Protein AF-A0A378VXK3-F1 (afdb_monomer_lite)

Organism: Neisseria gonorrhoeae (NCBI:txid485)

Foldseek 3Di:
DWLDFPPDIDDAPDFDADVRFRQEGEHEAAPPDVQAQVVVLVVVQVLLPDPSCVVVLVSHQKYKYANQDPFDPPDPDTRHFIWMFGSFSGRTDTDHDDDPDDDPCVQQDDDDDPVNVCVVCVVVVHNVCCPPPRNVSVPDCPTRVNVCCSPCVRPVQVVCQVVPQKDWDWDDDDPDTGIGIGGDPDTDDDDPPDDDPPDPPDD

pLDDT: mean 83.15, std 15.65, range [25.8, 96.5]

Secondary structure (DSSP, 8-state):
--EEETTEEE--SEEEEETTEEEEEEEE--TT-TTTTHHHHHHHHHHHH-GGGHHHHHH--EEEEE-S----TT-SS--SSEEEEE--SSS--PEEP---S---HHHHSPPPPHHHHHHHHHHTT-GGGTT-HHHHHHH-TTSHHHHHHHHHHSHHHHHHIIIIIEEEEEEEETTEEEEEEEE-S--PPPPPS---SSSSS--

Sequence (203 aa):
MPCINGDEAFRPDIALLVNGMPLVFIEVKKPNNKGGIGEERERMGKRAKNPKFRRFINITQFMIFSNNMEYDDGATEPAQGAFYASSACGKPVFNYFREEHKLNLTELLDTLSDDLENNVLQDNNLPVIKHSPEFISNKSPDTPTNRILTSLLCRERLSFLLQHGLTYVKASQGLVQNTSCGIRSYLPPLPLKNIWQTAAKKA

Radius of gyration: 18.7 Å; chains: 1; bounding box: 48×47×52 Å

Structure (mmCIF, N/CA/C/O backbone):
data_AF-A0A378VXK3-F1
#
_entry.id   AF-A0A378VXK3-F1
#
loop_
_atom_site.group_PDB
_atom_site.id
_atom_site.type_symbol
_atom_site.label_atom_id
_atom_site.label_alt_id
_atom_site.label_comp_id
_atom_site.label_asym_id
_atom_site.label_entity_id
_atom_site.label_seq_id
_atom_site.pdbx_PDB_ins_code
_atom_site.Cartn_x
_atom_site.Cartn_y
_atom_site.Cartn_z
_atom_site.occupancy
_atom_site.B_iso_or_equiv
_atom_site.auth_seq_id
_atom_site.auth_comp_id
_atom_site.auth_asym_id
_atom_site.auth_atom_id
_atom_site.pdbx_PDB_model_num
ATOM 1 N N . MET A 1 1 ? -5.738 -10.975 -2.035 1.00 77.75 1 MET A N 1
ATOM 2 C CA . MET A 1 1 ? -6.672 -11.734 -1.170 1.00 77.75 1 MET A CA 1
ATOM 3 C C . MET A 1 1 ? -7.872 -10.855 -0.824 1.00 77.75 1 MET A C 1
ATOM 5 O O . MET A 1 1 ? -7.639 -9.760 -0.327 1.00 77.75 1 MET A O 1
ATOM 9 N N . PRO A 1 2 ? -9.121 -11.264 -1.106 1.00 86.19 2 PRO A N 1
ATOM 10 C CA . PRO A 1 2 ? -10.308 -10.490 -0.743 1.00 86.19 2 PRO A CA 1
ATOM 11 C C . PRO A 1 2 ? -10.762 -10.765 0.705 1.00 86.19 2 PRO A C 1
ATOM 13 O O . PRO A 1 2 ? -10.755 -11.899 1.175 1.00 86.19 2 PRO A O 1
ATOM 16 N N . CYS A 1 3 ? -11.198 -9.720 1.401 1.00 87.44 3 CYS A N 1
ATOM 17 C CA . CYS A 1 3 ? -11.888 -9.761 2.686 1.00 87.44 3 CYS A CA 1
ATOM 18 C C . CYS A 1 3 ? -13.392 -9.923 2.435 1.00 87.44 3 CYS A C 1
ATOM 20 O O . CYS A 1 3 ? -14.077 -8.941 2.152 1.00 87.44 3 CYS A O 1
ATOM 22 N N . ILE A 1 4 ? -13.898 -11.156 2.509 1.00 91.56 4 ILE A N 1
ATOM 23 C CA . ILE A 1 4 ? -15.303 -11.487 2.220 1.00 91.56 4 ILE A CA 1
ATOM 24 C C . ILE A 1 4 ? -16.021 -11.878 3.514 1.00 91.56 4 ILE A C 1
ATOM 26 O O . ILE A 1 4 ? -15.483 -12.627 4.341 1.00 91.56 4 ILE A O 1
ATOM 30 N N . ASN A 1 5 ? -17.236 -11.365 3.702 1.00 90.62 5 ASN A N 1
ATOM 31 C CA . ASN A 1 5 ? -18.139 -11.789 4.764 1.00 90.62 5 ASN A CA 1
ATOM 32 C C . ASN A 1 5 ? -19.604 -11.587 4.336 1.00 90.62 5 ASN A C 1
ATOM 34 O O . ASN A 1 5 ? -20.133 -10.477 4.405 1.00 90.62 5 ASN A O 1
ATOM 38 N N . GLY A 1 6 ? -20.246 -12.673 3.896 1.00 90.69 6 GLY A N 1
ATOM 39 C CA . GLY A 1 6 ? -21.587 -12.640 3.314 1.00 90.69 6 GLY A CA 1
ATOM 40 C C . GLY A 1 6 ? -21.605 -11.906 1.971 1.00 90.69 6 GLY A C 1
ATOM 41 O O . GLY A 1 6 ? -20.785 -12.162 1.098 1.00 90.69 6 GLY A O 1
ATOM 42 N N . ASP A 1 7 ? -22.541 -10.979 1.852 1.00 91.25 7 ASP A N 1
ATOM 43 C CA . ASP A 1 7 ? -22.784 -10.031 0.759 1.00 91.25 7 ASP A CA 1
ATOM 44 C C . ASP A 1 7 ? -21.785 -8.859 0.706 1.00 91.25 7 ASP A C 1
ATOM 46 O O . ASP A 1 7 ? -21.792 -8.078 -0.241 1.00 91.25 7 ASP A O 1
ATOM 50 N N . GLU A 1 8 ? -20.903 -8.737 1.700 1.00 90.88 8 GLU A N 1
ATOM 51 C CA . GLU A 1 8 ? -19.905 -7.672 1.775 1.00 90.88 8 GLU A CA 1
ATOM 52 C C . GLU A 1 8 ? -18.512 -8.183 1.400 1.00 90.88 8 GLU A C 1
ATOM 54 O O . GLU A 1 8 ? -18.032 -9.201 1.915 1.00 90.88 8 GLU A O 1
ATOM 59 N N . ALA A 1 9 ? -17.829 -7.436 0.531 1.00 90.19 9 ALA A N 1
ATOM 60 C CA . ALA A 1 9 ? -16.480 -7.753 0.085 1.00 90.19 9 ALA A CA 1
ATOM 61 C C . ALA A 1 9 ? -15.609 -6.498 -0.042 1.00 90.19 9 ALA A C 1
ATOM 63 O O . ALA A 1 9 ? -16.020 -5.460 -0.560 1.00 90.19 9 ALA A O 1
ATOM 64 N N . PHE A 1 10 ? -14.359 -6.616 0.394 1.00 87.81 10 PHE A N 1
ATOM 65 C CA . PHE A 1 10 ? -13.322 -5.612 0.194 1.00 87.81 10 PHE A CA 1
ATOM 66 C C . PHE A 1 10 ? -12.024 -6.297 -0.225 1.00 87.81 10 PHE A C 1
ATOM 68 O O . PHE A 1 10 ? -11.574 -7.223 0.436 1.00 87.81 10 PHE A O 1
ATOM 75 N N . ARG A 1 11 ? -11.391 -5.840 -1.304 1.00 89.19 11 ARG A N 1
ATOM 76 C CA . ARG A 1 11 ? -10.072 -6.312 -1.720 1.00 89.19 11 ARG A CA 1
ATOM 77 C C . ARG A 1 11 ? -9.076 -5.154 -1.633 1.00 89.19 11 ARG A C 1
ATOM 79 O O . ARG A 1 11 ? -9.306 -4.176 -2.340 1.00 89.19 11 ARG A O 1
ATOM 86 N N . PRO A 1 12 ? -8.009 -5.272 -0.826 1.00 91.06 12 PRO A N 1
ATOM 87 C CA . PRO A 1 12 ? -6.883 -4.362 -0.932 1.00 91.06 12 PRO A CA 1
ATOM 88 C C . PRO A 1 12 ? -6.113 -4.609 -2.227 1.00 91.06 12 PRO A C 1
ATOM 90 O O . PRO A 1 12 ? -6.051 -5.755 -2.696 1.00 91.06 12 PRO A O 1
ATOM 93 N N . ASP A 1 13 ? -5.519 -3.553 -2.781 1.00 92.00 13 ASP A N 1
ATOM 94 C CA . ASP A 1 13 ? -4.718 -3.655 -4.004 1.00 92.00 13 ASP A CA 1
ATOM 95 C C . ASP A 1 13 ? -3.516 -4.582 -3.769 1.00 92.00 13 ASP A C 1
ATOM 97 O O . ASP A 1 13 ? -3.301 -5.529 -4.529 1.00 92.00 13 ASP A O 1
ATOM 101 N N . ILE A 1 14 ? -2.809 -4.390 -2.648 1.00 93.94 14 ILE A N 1
ATOM 102 C CA . ILE A 1 14 ? -1.740 -5.281 -2.182 1.00 93.94 14 ILE A CA 1
ATOM 103 C C . ILE A 1 14 ? -1.945 -5.586 -0.692 1.00 93.94 14 ILE A C 1
ATOM 105 O O . ILE A 1 14 ? -2.289 -4.715 0.108 1.00 93.94 14 ILE A O 1
ATOM 109 N N . ALA A 1 15 ? -1.725 -6.842 -0.303 1.00 93.75 15 ALA A N 1
ATOM 110 C CA . ALA A 1 15 ? -1.727 -7.271 1.092 1.00 93.75 15 ALA A CA 1
ATOM 111 C C . ALA A 1 15 ? -0.394 -7.943 1.421 1.00 93.75 15 ALA A C 1
ATOM 113 O O . ALA A 1 15 ? -0.039 -8.941 0.793 1.00 93.75 15 ALA A O 1
ATOM 114 N N . LEU A 1 16 ? 0.317 -7.419 2.419 1.00 94.94 16 LEU A N 1
ATOM 115 C CA . LEU A 1 16 ? 1.543 -8.027 2.918 1.00 94.94 16 LEU A CA 1
ATOM 116 C C . LEU A 1 16 ? 1.201 -9.074 3.977 1.00 94.94 16 LEU A C 1
ATOM 118 O O . LEU A 1 16 ? 0.579 -8.763 5.000 1.00 94.94 16 LEU A O 1
ATOM 122 N N . LEU A 1 17 ? 1.625 -10.311 3.722 1.00 94.56 17 LEU A N 1
ATOM 123 C CA . LEU A 1 17 ? 1.436 -11.428 4.636 1.00 94.56 17 LEU A CA 1
ATOM 124 C C . LEU A 1 17 ? 2.709 -11.674 5.448 1.00 94.56 17 LEU A C 1
ATOM 126 O O . LEU A 1 17 ? 3.774 -11.895 4.880 1.00 94.56 17 LEU A O 1
ATOM 130 N N . VAL A 1 18 ? 2.585 -11.709 6.774 1.00 93.31 18 VAL A N 1
ATOM 131 C CA . VAL A 1 18 ? 3.657 -12.140 7.683 1.00 93.31 18 VAL A CA 1
ATOM 132 C C . VAL A 1 18 ? 3.199 -13.426 8.352 1.00 93.31 18 VAL A C 1
ATOM 134 O O . VAL A 1 18 ? 2.189 -13.430 9.053 1.00 93.31 18 VAL A O 1
ATOM 137 N N . ASN A 1 19 ? 3.902 -14.533 8.096 1.00 92.38 19 ASN A N 1
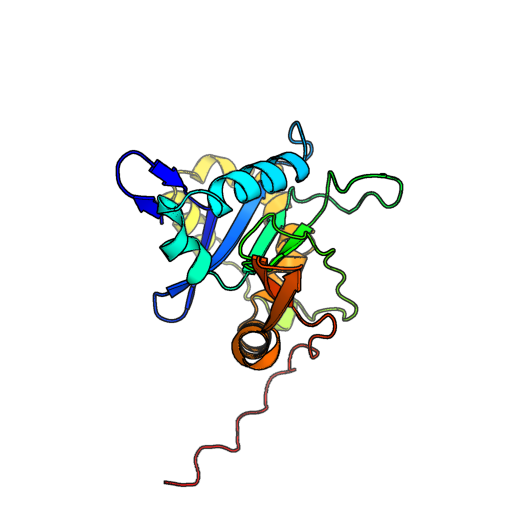ATOM 138 C CA . ASN A 1 19 ? 3.510 -15.876 8.551 1.00 92.38 19 ASN A CA 1
ATOM 139 C C . ASN A 1 19 ? 2.045 -16.220 8.205 1.00 92.38 19 ASN A C 1
ATOM 141 O O . ASN A 1 19 ? 1.310 -16.772 9.019 1.00 92.38 19 ASN A O 1
ATOM 145 N N . GLY A 1 20 ? 1.598 -15.829 7.006 1.00 92.06 20 GLY A N 1
ATOM 146 C CA . GLY A 1 20 ? 0.226 -16.042 6.529 1.00 92.06 20 GLY A CA 1
ATOM 147 C C . GLY A 1 20 ? -0.815 -15.033 7.034 1.00 92.06 20 GLY A C 1
ATOM 148 O O . GLY A 1 20 ? -1.961 -15.086 6.592 1.00 92.06 20 GLY A O 1
ATOM 149 N N . MET A 1 21 ? -0.449 -14.087 7.906 1.00 92.69 21 MET A N 1
ATOM 150 C CA . MET A 1 21 ? -1.372 -13.075 8.436 1.00 92.69 21 MET A CA 1
ATOM 151 C C . MET A 1 21 ? -1.311 -11.761 7.639 1.00 92.69 21 MET A C 1
ATOM 153 O O . MET A 1 21 ? -0.213 -11.239 7.443 1.00 92.69 21 MET A O 1
ATOM 157 N N . PRO A 1 22 ? -2.452 -11.174 7.227 1.00 93.12 22 PRO A N 1
ATOM 158 C CA . PRO A 1 22 ? -2.500 -9.903 6.499 1.00 93.12 22 PRO A CA 1
ATOM 159 C C . PRO A 1 22 ? -2.304 -8.694 7.421 1.00 93.12 22 PRO A C 1
ATOM 161 O O . PRO A 1 22 ? -3.262 -8.030 7.824 1.00 93.12 22 PRO A O 1
ATOM 164 N N . LEU A 1 23 ? -1.048 -8.412 7.764 1.00 93.44 23 LEU A N 1
ATOM 165 C CA . LEU A 1 23 ? -0.714 -7.355 8.719 1.00 93.44 23 LEU A CA 1
ATOM 166 C C . LEU A 1 23 ? -0.660 -5.962 8.087 1.00 93.44 23 LEU A C 1
ATOM 168 O O . LEU A 1 23 ? -0.839 -4.984 8.808 1.00 93.44 23 LEU A O 1
ATOM 172 N N . VAL A 1 24 ? -0.447 -5.845 6.772 1.00 94.62 24 VAL A N 1
ATOM 173 C CA . VAL A 1 24 ? -0.410 -4.540 6.091 1.00 94.62 24 VAL A CA 1
ATOM 174 C C . VAL A 1 24 ? -1.249 -4.571 4.825 1.00 94.62 24 VAL A C 1
ATOM 176 O O . VAL A 1 24 ? -1.087 -5.463 3.990 1.00 94.62 24 VAL A O 1
ATOM 179 N N . PHE A 1 25 ? -2.127 -3.583 4.668 1.00 94.38 25 PHE A N 1
ATOM 180 C CA . PHE A 1 25 ? -2.827 -3.329 3.408 1.00 94.38 25 PHE A CA 1
ATOM 181 C C . PHE A 1 25 ? -2.250 -2.106 2.716 1.00 94.38 25 PHE A C 1
ATOM 183 O O . PHE A 1 25 ? -1.927 -1.116 3.364 1.00 94.38 25 PHE A O 1
ATOM 190 N N . ILE A 1 26 ? -2.127 -2.175 1.399 1.00 95.25 26 ILE A N 1
ATOM 191 C CA . ILE A 1 26 ? -1.636 -1.081 0.574 1.00 95.25 26 ILE A CA 1
ATOM 192 C C . ILE A 1 26 ? -2.697 -0.824 -0.492 1.00 95.25 26 ILE A C 1
ATOM 194 O O . ILE A 1 26 ? -3.090 -1.733 -1.226 1.00 95.25 26 ILE A O 1
ATOM 198 N N . GLU A 1 27 ? -3.157 0.416 -0.550 1.00 93.75 27 GLU A N 1
ATOM 199 C CA . GLU A 1 27 ? -4.091 0.926 -1.545 1.00 93.75 27 GLU A CA 1
ATOM 200 C C . GLU A 1 27 ? -3.340 1.896 -2.452 1.00 93.75 27 GLU A C 1
ATOM 202 O O . GLU A 1 27 ? -2.826 2.924 -1.998 1.00 93.75 27 GLU A O 1
ATOM 207 N N . VAL A 1 28 ? -3.291 1.576 -3.740 1.00 93.31 28 VAL A N 1
ATOM 208 C CA . VAL A 1 28 ? -2.617 2.386 -4.752 1.00 93.31 28 VAL A CA 1
ATOM 209 C C . VAL A 1 28 ? -3.640 2.959 -5.720 1.00 93.31 28 VAL A C 1
ATOM 211 O O . VAL A 1 28 ? -4.549 2.280 -6.196 1.00 93.31 28 VAL A O 1
ATOM 214 N N . LYS A 1 29 ? -3.513 4.247 -6.019 1.00 92.31 29 LYS A N 1
ATOM 215 C CA . LYS A 1 29 ? -4.327 4.949 -7.012 1.00 92.31 29 LYS A CA 1
ATOM 216 C C . LYS A 1 29 ? -3.449 5.442 -8.144 1.00 92.31 29 LYS A C 1
ATOM 218 O O . LYS A 1 29 ? -2.250 5.651 -7.985 1.00 92.31 29 LYS A O 1
ATOM 223 N N . LYS A 1 30 ? -4.078 5.650 -9.296 1.00 89.81 30 LYS A N 1
ATOM 224 C CA . LYS A 1 30 ? -3.425 6.330 -10.411 1.00 89.81 30 LYS A CA 1
ATOM 225 C C . LYS A 1 30 ? -3.139 7.789 -10.033 1.00 89.81 30 LYS A C 1
ATOM 227 O O . LYS A 1 30 ? -3.970 8.391 -9.345 1.00 89.81 30 LYS A O 1
ATOM 232 N N . PRO A 1 31 ? -2.033 8.377 -10.512 1.00 88.75 31 PRO A N 1
ATOM 233 C CA . PRO A 1 31 ? -1.810 9.813 -10.401 1.00 88.75 31 PRO A CA 1
ATOM 234 C C . PRO A 1 31 ? -3.001 10.612 -10.943 1.00 88.75 31 PRO A C 1
ATOM 236 O O . PRO A 1 31 ? -3.645 10.199 -11.910 1.00 88.75 31 PRO A O 1
ATOM 239 N N . ASN A 1 32 ? -3.294 11.758 -10.325 1.00 87.50 32 ASN A N 1
ATOM 240 C CA . ASN A 1 32 ? -4.418 12.637 -10.674 1.00 87.50 32 ASN A CA 1
ATOM 241 C C . ASN A 1 32 ? -5.799 11.953 -10.637 1.00 87.50 32 ASN A C 1
ATOM 243 O O . ASN A 1 32 ? -6.716 12.348 -11.362 1.00 87.50 32 ASN A O 1
ATOM 247 N N . ASN A 1 33 ? -5.980 10.919 -9.806 1.00 85.38 33 ASN A N 1
ATOM 248 C CA . ASN A 1 33 ? -7.288 10.296 -9.644 1.00 85.38 33 ASN A CA 1
ATOM 249 C C . ASN A 1 33 ? -8.320 11.296 -9.101 1.00 85.38 33 ASN A C 1
ATOM 251 O O . ASN A 1 33 ? -8.039 12.098 -8.206 1.00 85.38 33 ASN A O 1
ATOM 255 N N . LYS A 1 34 ? -9.553 11.205 -9.606 1.00 81.31 34 LYS A N 1
ATOM 256 C CA . LYS A 1 34 ? -10.679 11.996 -9.101 1.00 81.31 34 LYS A CA 1
ATOM 257 C C . LYS A 1 34 ? -10.848 11.745 -7.595 1.00 81.31 34 LYS A C 1
ATOM 259 O O . LYS A 1 34 ? -10.796 10.597 -7.165 1.00 81.31 34 LYS A O 1
ATOM 264 N N . GLY A 1 35 ? -10.962 12.826 -6.819 1.00 78.88 35 GLY A N 1
ATOM 265 C CA . GLY A 1 35 ? -11.110 12.787 -5.359 1.00 78.88 35 GLY A CA 1
ATOM 266 C C . GLY A 1 35 ? -9.847 12.442 -4.558 1.00 78.88 35 GLY A C 1
ATOM 267 O O . GLY A 1 35 ? -9.881 12.471 -3.324 1.00 78.88 35 GLY A O 1
ATOM 268 N N . GLY A 1 36 ? -8.728 12.167 -5.237 1.00 85.25 36 GLY A N 1
ATOM 269 C CA . GLY A 1 36 ? -7.426 11.947 -4.616 1.00 85.25 36 GLY A CA 1
ATOM 270 C C . GLY A 1 36 ? -7.420 10.818 -3.584 1.00 85.25 36 GLY A C 1
ATOM 271 O O . GLY A 1 36 ? -8.207 9.871 -3.643 1.00 85.25 36 GLY A O 1
ATOM 272 N N . ILE A 1 37 ? -6.522 10.928 -2.612 1.00 86.88 37 ILE A N 1
ATOM 273 C CA . ILE A 1 37 ? -6.404 9.988 -1.491 1.00 86.88 37 ILE A CA 1
ATOM 274 C C . ILE A 1 37 ? -7.509 10.200 -0.432 1.00 86.88 37 ILE A C 1
ATOM 276 O O . ILE A 1 37 ? -7.810 9.302 0.360 1.00 86.88 37 ILE A O 1
ATOM 280 N N . GLY A 1 38 ? -8.198 11.345 -0.460 1.00 85.44 38 GLY A N 1
ATOM 281 C CA . GLY A 1 38 ? -9.305 11.658 0.447 1.00 85.44 38 GLY A CA 1
ATOM 282 C C . GLY A 1 38 ? -10.509 10.721 0.303 1.00 85.44 38 GLY A C 1
ATOM 283 O O . GLY A 1 38 ? -11.082 10.302 1.311 1.00 85.44 38 GLY A O 1
ATOM 284 N N . GLU A 1 39 ? -10.867 10.324 -0.922 1.00 88.00 39 GLU A N 1
ATOM 285 C CA . GLU A 1 39 ? -11.943 9.344 -1.143 1.00 88.00 39 GLU A CA 1
ATOM 286 C C . GLU A 1 39 ? -11.621 7.981 -0.516 1.00 88.00 39 GLU A C 1
ATOM 288 O O . GLU A 1 39 ? -12.506 7.317 0.032 1.00 88.00 39 GLU A O 1
ATOM 293 N N . GLU A 1 40 ? -10.349 7.581 -0.528 1.00 87.81 40 GLU A N 1
ATOM 294 C CA . GLU A 1 40 ? -9.902 6.324 0.070 1.00 87.81 40 GLU A CA 1
ATOM 295 C C . GLU A 1 40 ? -10.020 6.348 1.598 1.00 87.81 40 GLU A C 1
ATOM 297 O O . GLU A 1 40 ? -10.493 5.386 2.211 1.00 87.81 40 GLU A O 1
ATOM 302 N N . ARG A 1 41 ? -9.696 7.495 2.210 1.00 85.75 41 ARG A N 1
ATOM 303 C CA . ARG A 1 41 ? -9.909 7.752 3.641 1.00 85.75 41 ARG A CA 1
ATOM 304 C C . ARG A 1 41 ? -11.375 7.564 4.029 1.00 85.75 41 ARG A C 1
ATOM 306 O O . ARG A 1 41 ? -11.674 6.883 5.012 1.00 85.75 41 ARG A O 1
ATOM 313 N N . GLU A 1 42 ? -12.297 8.144 3.259 1.00 88.75 42 GLU A N 1
ATOM 314 C CA . GLU A 1 42 ? -13.739 8.018 3.511 1.00 88.75 42 GLU A CA 1
ATOM 315 C C . GLU A 1 42 ? -14.236 6.587 3.301 1.00 88.75 42 GLU A C 1
ATOM 317 O O . GLU A 1 42 ? -15.014 6.059 4.103 1.00 88.75 42 GLU A O 1
ATOM 322 N N . ARG A 1 43 ? -13.752 5.920 2.250 1.00 88.88 43 ARG A N 1
ATOM 323 C CA . ARG A 1 43 ? -14.083 4.526 1.955 1.00 88.88 43 ARG A CA 1
ATOM 324 C C . ARG A 1 43 ? -13.642 3.597 3.083 1.00 88.88 43 ARG A C 1
ATOM 326 O O . ARG A 1 43 ? -14.439 2.765 3.521 1.00 88.88 43 ARG A O 1
ATOM 333 N N . MET A 1 44 ? -12.428 3.772 3.611 1.00 87.50 44 MET A N 1
ATOM 334 C CA . MET A 1 44 ? -11.958 2.999 4.765 1.00 87.50 44 MET A CA 1
ATOM 335 C C . MET A 1 44 ? -12.729 3.340 6.030 1.00 87.50 44 MET A C 1
ATOM 337 O O . MET A 1 44 ? -13.092 2.431 6.771 1.00 87.50 44 MET A O 1
ATOM 341 N N . GLY A 1 45 ? -13.067 4.611 6.253 1.00 87.25 45 GLY A N 1
ATOM 342 C CA . GLY A 1 45 ? -13.899 5.014 7.386 1.00 87.25 45 GLY A CA 1
ATOM 343 C C . GLY A 1 45 ? -15.273 4.332 7.392 1.00 87.25 45 GLY A C 1
ATOM 344 O O . GLY A 1 45 ? -15.753 3.922 8.449 1.00 87.25 45 GLY A O 1
ATOM 345 N N . LYS A 1 46 ? -15.897 4.151 6.219 1.00 89.00 46 LYS A N 1
ATOM 346 C CA . LYS A 1 46 ? -17.147 3.381 6.084 1.00 89.00 46 LYS A CA 1
ATOM 347 C C . LYS A 1 46 ? -16.930 1.893 6.378 1.00 89.00 46 LYS A C 1
ATO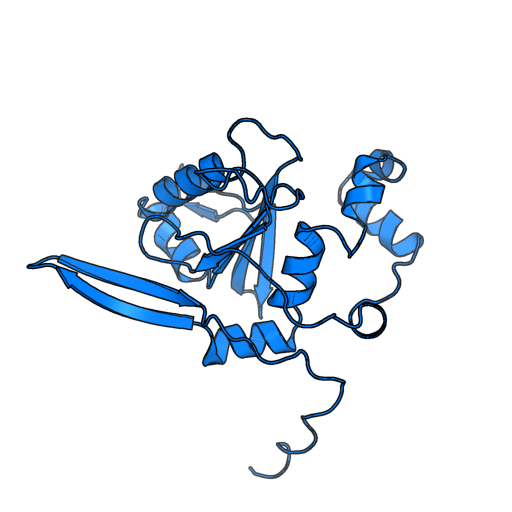M 349 O O . LYS A 1 46 ? -17.707 1.307 7.130 1.00 89.00 46 LYS A O 1
ATOM 354 N N . ARG A 1 47 ? -15.859 1.292 5.844 1.00 88.12 47 ARG A N 1
ATOM 355 C CA . ARG A 1 47 ? -15.531 -0.131 6.064 1.00 88.12 47 ARG A CA 1
ATOM 356 C C . ARG A 1 47 ? -15.203 -0.438 7.526 1.00 88.12 47 ARG A C 1
ATOM 358 O O . ARG A 1 47 ? -15.692 -1.434 8.047 1.00 88.12 47 ARG A O 1
ATOM 365 N N . ALA A 1 48 ? -14.468 0.440 8.205 1.00 85.25 48 ALA A N 1
ATOM 366 C CA . ALA A 1 48 ? -14.118 0.315 9.622 1.00 85.25 48 ALA A CA 1
ATOM 367 C C . ALA A 1 48 ? -15.332 0.302 10.554 1.00 85.25 48 ALA A C 1
ATOM 369 O O . ALA A 1 48 ? -15.314 -0.360 11.589 1.00 85.25 48 ALA A O 1
ATOM 370 N N . LYS A 1 49 ? -16.413 0.985 10.167 1.00 86.38 49 LYS A N 1
ATOM 371 C CA . LYS A 1 49 ? -17.675 0.974 10.912 1.00 86.38 49 LYS A CA 1
ATOM 372 C C . LYS A 1 49 ? -18.512 -0.279 10.655 1.00 86.38 49 LYS A C 1
ATOM 374 O O . LYS A 1 49 ? -19.389 -0.570 11.462 1.00 86.38 49 LYS A O 1
ATOM 379 N N . ASN A 1 50 ? -18.266 -1.021 9.571 1.00 88.75 50 ASN A N 1
ATOM 380 C CA . ASN A 1 50 ? -19.040 -2.213 9.236 1.00 88.75 50 ASN A CA 1
ATOM 381 C C . ASN A 1 50 ? -18.582 -3.419 10.088 1.00 88.75 50 ASN A C 1
ATOM 383 O O . ASN A 1 50 ? -17.455 -3.902 9.924 1.00 88.75 50 ASN A O 1
ATOM 387 N N . PRO A 1 51 ? -19.455 -3.980 10.951 1.00 88.69 51 PRO A N 1
ATOM 388 C CA . PRO A 1 51 ? -19.163 -5.171 11.748 1.00 88.69 51 PRO A CA 1
ATOM 389 C C . PRO A 1 51 ? -18.604 -6.354 10.956 1.00 88.69 51 PRO A C 1
ATOM 391 O O . PRO A 1 51 ? -17.772 -7.092 11.483 1.00 88.69 51 PRO A O 1
ATOM 394 N N . LYS A 1 52 ? -19.029 -6.524 9.699 1.00 90.44 52 LYS A N 1
ATOM 395 C CA . LYS A 1 52 ? -18.627 -7.645 8.842 1.00 90.44 52 LYS A CA 1
ATOM 396 C C . LYS A 1 52 ? -17.133 -7.622 8.502 1.00 90.44 52 LYS A C 1
ATOM 398 O O . LYS A 1 52 ? -16.540 -8.689 8.334 1.00 90.44 52 LYS A O 1
ATOM 403 N N . PHE A 1 53 ? -16.505 -6.443 8.478 1.00 89.31 53 PHE A N 1
ATOM 404 C CA . PHE A 1 53 ? -15.074 -6.294 8.188 1.00 89.31 53 PHE A CA 1
ATOM 405 C C . PHE A 1 53 ? -14.179 -6.250 9.426 1.00 89.31 53 PHE A C 1
ATOM 407 O O . PHE A 1 53 ? -12.957 -6.308 9.300 1.00 89.31 53 PHE A O 1
ATOM 414 N N . ARG A 1 54 ? -14.761 -6.221 10.628 1.00 87.12 54 ARG A N 1
ATOM 415 C CA . ARG A 1 54 ? -14.025 -6.038 11.885 1.00 87.12 54 ARG A CA 1
ATOM 416 C C . ARG A 1 54 ? -12.904 -7.051 12.093 1.00 87.12 54 ARG A C 1
ATOM 418 O O . ARG A 1 54 ? -11.814 -6.659 12.479 1.00 87.12 54 ARG A O 1
ATOM 425 N N . ARG A 1 55 ? -13.115 -8.331 11.765 1.00 87.38 55 ARG A N 1
ATOM 426 C CA . ARG A 1 55 ? -12.052 -9.351 11.874 1.00 87.38 55 ARG A CA 1
ATOM 427 C C . ARG A 1 55 ? -10.831 -9.041 11.000 1.00 87.38 55 ARG A C 1
ATOM 429 O O . ARG A 1 55 ? -9.712 -9.285 11.424 1.00 87.38 55 ARG A O 1
ATOM 436 N N . PHE A 1 56 ? -11.056 -8.503 9.802 1.00 88.44 56 PHE A N 1
ATOM 437 C CA . PHE A 1 56 ? -9.998 -8.202 8.840 1.00 88.44 56 PHE A CA 1
ATOM 438 C C . PHE A 1 56 ? -9.256 -6.926 9.228 1.00 88.44 56 PHE A C 1
ATOM 440 O O . PHE A 1 56 ? -8.036 -6.885 9.195 1.00 88.44 56 PHE A O 1
ATOM 447 N N . ILE A 1 57 ? -9.992 -5.910 9.670 1.00 86.88 57 ILE A N 1
ATOM 448 C CA . ILE A 1 57 ? -9.404 -4.640 10.103 1.00 86.88 57 ILE A CA 1
ATOM 449 C C . ILE A 1 57 ? -8.618 -4.818 11.406 1.00 86.88 57 ILE A C 1
ATOM 451 O O . ILE A 1 57 ? -7.554 -4.231 11.544 1.00 86.88 57 ILE A O 1
ATOM 455 N N . ASN A 1 58 ? -9.096 -5.668 12.321 1.00 86.50 58 ASN A N 1
ATOM 456 C CA . ASN A 1 58 ? -8.419 -5.930 13.591 1.00 86.50 58 ASN A CA 1
ATOM 457 C C . ASN A 1 58 ? -7.094 -6.692 13.435 1.00 86.50 58 ASN A C 1
ATOM 459 O O . ASN A 1 58 ? -6.221 -6.539 14.284 1.00 86.50 58 ASN A O 1
ATOM 463 N N . ILE A 1 59 ? -6.948 -7.549 12.414 1.00 89.19 59 ILE A N 1
ATOM 464 C CA . ILE A 1 59 ? -5.681 -8.265 12.181 1.00 89.19 59 ILE A CA 1
ATOM 465 C C . ILE A 1 59 ? -4.656 -7.384 11.459 1.00 89.19 59 ILE A C 1
ATOM 467 O O . ILE A 1 59 ? -3.458 -7.484 11.733 1.00 89.19 59 ILE A O 1
ATOM 471 N N . THR A 1 60 ? -5.112 -6.487 10.583 1.00 90.25 60 THR A N 1
ATOM 472 C CA . THR A 1 60 ? -4.255 -5.475 9.966 1.00 90.25 60 THR A CA 1
ATOM 473 C C . THR A 1 60 ? -3.683 -4.567 11.047 1.00 90.25 60 THR A C 1
ATOM 475 O O . THR A 1 60 ? -4.393 -4.134 11.944 1.00 90.25 60 THR A O 1
ATOM 478 N N . GLN A 1 61 ? -2.389 -4.286 10.978 1.00 90.69 61 GLN A N 1
ATOM 479 C CA . GLN A 1 61 ? -1.670 -3.443 11.929 1.00 90.69 61 GLN A CA 1
ATOM 480 C C . GLN A 1 61 ? -1.597 -1.998 11.436 1.00 90.69 61 GLN A C 1
ATOM 482 O O . GLN A 1 61 ? -1.798 -1.052 12.197 1.00 90.69 61 GLN A O 1
ATOM 487 N N . PHE A 1 62 ? -1.365 -1.818 10.136 1.00 92.38 62 PHE A N 1
ATOM 488 C CA . PHE A 1 62 ? -1.440 -0.516 9.489 1.00 92.38 62 PHE A CA 1
ATOM 489 C C . PHE A 1 62 ? -1.732 -0.644 7.997 1.00 92.38 62 PHE A C 1
ATOM 491 O O . PHE A 1 62 ? -1.698 -1.728 7.416 1.00 92.38 62 PHE A O 1
ATOM 498 N N . MET A 1 63 ? -2.066 0.482 7.388 1.00 93.19 63 MET A N 1
ATOM 499 C CA . MET A 1 63 ? -2.412 0.605 5.984 1.00 93.19 63 MET A CA 1
ATOM 500 C C . MET A 1 63 ? -1.564 1.700 5.343 1.00 93.19 63 MET A C 1
ATOM 502 O O . MET A 1 63 ? -1.254 2.699 5.994 1.00 93.19 63 MET A O 1
ATOM 506 N N . ILE A 1 64 ? -1.216 1.516 4.075 1.00 94.94 64 ILE A N 1
ATOM 507 C CA . ILE A 1 64 ? -0.521 2.492 3.237 1.00 94.94 64 ILE A CA 1
ATOM 508 C C . ILE A 1 64 ? -1.461 2.915 2.109 1.00 94.94 64 ILE A C 1
ATOM 510 O O . ILE A 1 64 ? -2.128 2.082 1.503 1.00 94.94 64 ILE A O 1
ATOM 514 N N . PHE A 1 65 ? -1.493 4.208 1.813 1.00 94.44 65 PHE A N 1
ATOM 515 C CA . PHE A 1 65 ? -2.304 4.802 0.757 1.00 94.44 65 PHE A CA 1
ATOM 516 C C . PHE A 1 65 ? -1.410 5.664 -0.120 1.00 94.44 65 PHE A C 1
ATOM 518 O O . PHE A 1 65 ? -0.733 6.544 0.401 1.00 94.44 65 PHE A O 1
ATOM 525 N N .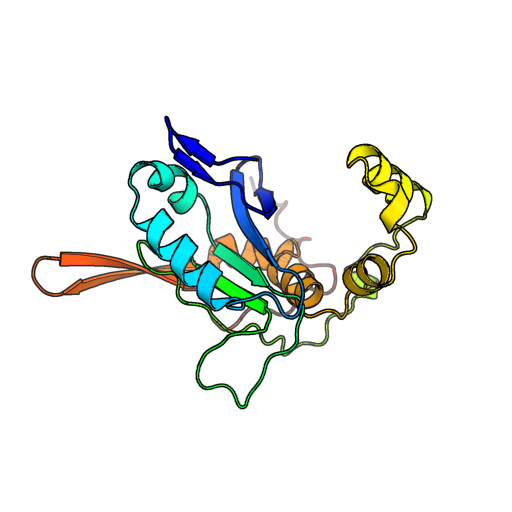 SER A 1 66 ? -1.398 5.465 -1.435 1.00 94.94 66 SER A N 1
ATOM 526 C CA . SER A 1 66 ? -0.652 6.366 -2.316 1.00 94.94 66 SER A CA 1
ATOM 527 C C . SER A 1 66 ? -1.290 6.520 -3.684 1.00 94.94 66 SER A C 1
ATOM 529 O O . SER A 1 66 ? -1.843 5.573 -4.228 1.00 94.94 66 SER A O 1
ATOM 531 N N . ASN A 1 67 ? -1.204 7.722 -4.249 1.00 93.94 67 ASN A N 1
ATOM 532 C CA . ASN A 1 67 ? -1.510 7.977 -5.657 1.00 93.94 67 ASN A CA 1
ATOM 533 C C . ASN A 1 67 ? -0.241 8.219 -6.491 1.00 93.94 67 ASN A C 1
ATOM 535 O O . ASN A 1 67 ? -0.314 8.745 -7.598 1.00 93.94 67 ASN A O 1
ATOM 539 N N . ASN A 1 68 ? 0.916 7.847 -5.937 1.00 94.12 68 ASN A N 1
ATOM 540 C CA . ASN A 1 68 ? 2.239 7.982 -6.530 1.00 94.12 68 ASN A CA 1
ATOM 541 C C . ASN A 1 68 ? 2.671 9.413 -6.899 1.00 94.12 68 ASN A C 1
ATOM 543 O O . ASN A 1 68 ? 3.529 9.600 -7.759 1.00 94.12 68 ASN A O 1
ATOM 547 N N . MET A 1 69 ? 2.088 10.420 -6.249 1.00 93.75 69 MET A N 1
ATOM 548 C CA . MET A 1 69 ? 2.435 11.833 -6.420 1.00 93.75 69 MET A CA 1
ATOM 549 C C . MET A 1 69 ? 3.186 12.358 -5.195 1.00 93.75 69 MET A C 1
ATOM 551 O O . MET A 1 69 ? 3.054 11.806 -4.100 1.00 93.75 69 MET A O 1
ATOM 555 N N . GLU A 1 70 ? 3.990 13.405 -5.379 1.00 94.31 70 GLU A N 1
ATOM 556 C CA . GLU A 1 70 ? 4.577 14.145 -4.257 1.00 94.31 70 GLU A CA 1
ATOM 557 C C . GLU A 1 70 ? 3.477 14.845 -3.445 1.00 94.31 70 GLU A C 1
ATOM 559 O O . GLU A 1 70 ? 2.336 14.988 -3.895 1.00 94.31 70 GLU A O 1
ATOM 564 N N . TYR A 1 71 ? 3.810 15.280 -2.232 1.00 92.88 71 TYR A N 1
ATOM 565 C CA . TYR A 1 71 ? 2.896 16.125 -1.471 1.00 92.88 71 TYR A CA 1
ATOM 566 C C . TYR A 1 71 ? 2.773 17.507 -2.103 1.00 92.88 71 TYR A C 1
ATOM 568 O O . TYR A 1 71 ? 3.723 18.041 -2.671 1.00 92.88 71 TYR A O 1
ATOM 576 N N . ASP A 1 72 ? 1.601 18.101 -1.926 1.00 89.56 72 ASP A N 1
ATOM 577 C CA . ASP A 1 72 ? 1.364 19.508 -2.207 1.00 89.56 72 ASP A CA 1
ATOM 578 C C . ASP A 1 72 ? 1.288 20.260 -0.885 1.00 89.56 72 ASP A C 1
ATOM 580 O O . ASP A 1 72 ? 0.267 20.232 -0.196 1.00 89.56 72 ASP A O 1
ATOM 584 N N . ASP A 1 73 ? 2.404 20.894 -0.519 1.00 80.06 73 ASP A N 1
ATOM 585 C CA . ASP A 1 73 ? 2.543 21.646 0.731 1.00 80.06 73 ASP A CA 1
ATOM 586 C C . ASP A 1 73 ? 1.605 22.876 0.790 1.00 80.06 73 ASP A C 1
ATOM 588 O O . ASP A 1 73 ? 1.431 23.461 1.860 1.00 80.06 73 ASP A O 1
ATOM 592 N N . GLY A 1 74 ? 0.985 23.276 -0.331 1.00 80.25 74 GLY A N 1
ATOM 593 C CA . GLY A 1 74 ? 0.022 24.379 -0.397 1.00 80.25 74 GLY A CA 1
ATOM 594 C C . GLY A 1 74 ? -1.440 23.968 -0.180 1.00 80.25 74 GLY A C 1
ATOM 595 O O . GLY A 1 74 ? -2.299 24.837 -0.009 1.00 80.25 74 GLY A O 1
ATOM 596 N N . ALA A 1 75 ? -1.752 22.669 -0.186 1.00 77.31 75 ALA A N 1
ATOM 597 C CA . ALA A 1 75 ? -3.124 22.183 -0.093 1.00 77.31 75 ALA A CA 1
ATOM 598 C C . ALA A 1 75 ? -3.646 22.163 1.355 1.00 77.31 75 ALA A C 1
ATOM 600 O O . ALA A 1 75 ? -2.997 21.665 2.271 1.00 77.31 75 ALA A O 1
ATOM 601 N N . THR A 1 76 ? -4.878 22.643 1.565 1.00 75.25 76 THR A N 1
ATOM 602 C CA . THR A 1 76 ? -5.547 22.603 2.883 1.00 75.25 76 THR A CA 1
ATOM 603 C C . THR A 1 76 ? -5.888 21.174 3.320 1.00 75.25 76 THR A C 1
ATOM 605 O O . THR A 1 76 ? -5.871 20.869 4.509 1.00 75.25 76 THR A O 1
ATOM 608 N N . GLU A 1 77 ? -6.187 20.288 2.366 1.00 75.56 77 GLU A N 1
ATOM 609 C CA . GLU A 1 77 ? -6.471 18.874 2.617 1.00 75.56 77 GLU A CA 1
ATOM 610 C C . GLU A 1 77 ? -5.524 17.982 1.798 1.00 75.56 77 GLU A C 1
ATOM 612 O O . GLU A 1 77 ? -5.293 18.258 0.616 1.00 75.56 77 GLU A O 1
ATOM 617 N N . PRO A 1 78 ? -5.021 16.876 2.378 1.00 77.69 78 PRO A N 1
ATOM 618 C CA . PRO A 1 78 ? -4.138 15.945 1.685 1.00 77.69 78 PRO A CA 1
ATOM 619 C C . PRO A 1 78 ? -4.885 15.188 0.578 1.00 77.69 78 PRO A C 1
ATOM 621 O O . PRO A 1 78 ? -5.501 14.146 0.813 1.00 77.69 78 PRO A O 1
ATOM 624 N N . ALA A 1 79 ? -4.829 15.712 -0.647 1.00 84.25 79 ALA A N 1
ATOM 625 C CA . ALA A 1 79 ? -5.404 15.074 -1.833 1.00 84.25 79 ALA A CA 1
ATOM 626 C C . ALA A 1 79 ? -4.408 14.156 -2.564 1.00 84.25 79 ALA A C 1
ATOM 628 O O . ALA A 1 79 ? -4.826 13.202 -3.221 1.00 84.25 79 ALA A O 1
ATOM 629 N N . GLN A 1 80 ? -3.106 14.420 -2.431 1.00 91.50 80 GLN A N 1
ATOM 630 C CA . GLN A 1 80 ? -2.024 13.732 -3.136 1.00 91.50 80 GLN A CA 1
ATOM 631 C C . GLN A 1 80 ? -0.853 13.415 -2.203 1.00 91.50 80 GLN A C 1
ATOM 633 O O . GLN A 1 80 ? -0.640 14.131 -1.223 1.00 91.50 80 GLN A O 1
ATOM 638 N N . GLY A 1 81 ? -0.143 12.317 -2.471 1.00 93.50 81 GLY A N 1
ATOM 639 C CA . GLY A 1 81 ? 0.967 11.863 -1.638 1.00 93.50 81 GLY A CA 1
ATOM 640 C C . GLY A 1 81 ? 0.980 10.362 -1.358 1.00 93.50 81 GLY A C 1
ATOM 641 O O . GLY A 1 81 ? 0.186 9.579 -1.887 1.00 93.50 81 GLY A O 1
ATOM 642 N N . ALA A 1 82 ? 1.878 9.970 -0.456 1.00 94.50 82 ALA A N 1
ATOM 643 C CA . ALA A 1 82 ? 1.917 8.653 0.170 1.00 94.50 82 ALA A CA 1
ATOM 644 C C . ALA A 1 82 ? 1.625 8.782 1.671 1.00 94.50 82 ALA A C 1
ATOM 646 O O . ALA A 1 82 ? 2.239 9.582 2.358 1.00 94.50 82 ALA A O 1
ATOM 647 N N . PHE A 1 83 ? 0.694 8.021 2.218 1.00 93.81 83 PHE A N 1
ATOM 648 C CA . PHE A 1 83 ? 0.257 8.150 3.604 1.00 93.81 83 PHE A CA 1
ATOM 649 C C . PHE A 1 83 ? 0.240 6.789 4.267 1.00 93.81 83 PHE A C 1
ATOM 651 O O . PHE A 1 83 ? 0.031 5.772 3.608 1.00 93.81 83 PHE A O 1
ATOM 658 N N . TYR A 1 84 ? 0.399 6.777 5.583 1.00 93.25 84 TYR A N 1
ATOM 659 C CA . TYR A 1 84 ? 0.157 5.586 6.382 1.00 93.25 84 TYR A CA 1
ATOM 660 C C . TYR A 1 84 ? -0.847 5.878 7.492 1.00 93.25 84 TYR A C 1
ATOM 662 O O . TYR A 1 84 ? -0.921 6.984 8.033 1.00 93.25 84 TYR A O 1
ATOM 670 N N . ALA A 1 85 ? -1.631 4.871 7.843 1.00 90.56 85 ALA A N 1
ATOM 671 C CA . ALA A 1 85 ? -2.589 4.939 8.932 1.00 90.56 85 ALA A CA 1
ATOM 672 C C . ALA A 1 85 ? -2.541 3.641 9.729 1.00 90.56 85 ALA A C 1
ATOM 674 O O . ALA A 1 85 ? -2.478 2.558 9.156 1.00 90.56 85 ALA A O 1
ATOM 675 N N . SER A 1 86 ? -2.598 3.736 11.049 1.00 86.75 86 SER A N 1
ATOM 676 C CA . SER A 1 86 ? -2.818 2.574 11.907 1.00 86.75 86 SER A CA 1
ATOM 677 C C . SER A 1 86 ? -4.226 2.003 11.702 1.00 86.75 86 SER A C 1
ATOM 679 O O . SER A 1 86 ? -5.151 2.703 11.267 1.00 86.75 86 SER A O 1
ATOM 681 N N . SER A 1 87 ? -4.422 0.735 12.063 1.00 73.12 87 SER A N 1
ATOM 682 C CA . SER A 1 87 ? -5.758 0.140 12.155 1.00 73.12 87 SER A CA 1
ATOM 683 C C . SER A 1 87 ? -6.499 0.650 13.400 1.00 73.12 87 SER A C 1
ATOM 685 O O . SER A 1 87 ? -6.644 -0.016 14.421 1.00 73.12 87 SER A O 1
ATOM 687 N N . ALA A 1 88 ? -6.970 1.894 13.352 1.00 64.12 88 ALA A N 1
ATOM 688 C CA . ALA A 1 88 ? -7.827 2.426 14.405 1.00 64.12 88 ALA A CA 1
ATOM 689 C C . ALA A 1 88 ? -9.268 1.905 14.252 1.00 64.12 88 ALA A C 1
ATOM 691 O O . ALA A 1 88 ? -9.803 1.819 13.144 1.00 64.12 88 ALA A O 1
ATOM 692 N N . CYS A 1 89 ? -9.933 1.632 15.379 1.00 58.88 89 CYS A N 1
ATOM 693 C CA . CYS A 1 89 ? -11.377 1.407 15.437 1.00 58.88 89 CYS A CA 1
ATOM 694 C C . CYS A 1 89 ? -12.114 2.722 15.118 1.00 58.88 89 CYS A C 1
ATOM 696 O O . CYS A 1 89 ? -12.549 3.432 16.022 1.00 58.88 89 CYS A O 1
ATOM 698 N N . GLY A 1 90 ? -12.214 3.096 13.840 1.00 67.88 90 GLY A N 1
ATOM 699 C CA . GLY A 1 90 ? -12.854 4.342 13.422 1.00 67.88 90 GLY A CA 1
ATOM 700 C C . GLY A 1 90 ? -12.372 4.863 12.071 1.00 67.88 90 GLY A C 1
ATOM 701 O O . GLY A 1 90 ? -11.960 4.102 11.201 1.00 67.88 90 GLY A O 1
ATOM 702 N N . LYS A 1 91 ? -12.457 6.184 11.877 1.00 74.06 91 LYS A N 1
ATOM 703 C CA . LYS A 1 91 ? -11.926 6.835 10.673 1.00 74.06 91 LYS A CA 1
ATOM 704 C C . LYS A 1 91 ? -10.390 6.797 10.728 1.00 74.06 91 LYS A C 1
ATOM 706 O O . LYS A 1 91 ? -9.843 7.274 11.723 1.00 74.06 91 LYS A O 1
ATOM 711 N N . PRO A 1 92 ? -9.698 6.271 9.703 1.00 78.06 92 PRO A N 1
ATOM 712 C CA . PRO A 1 92 ? -8.242 6.256 9.695 1.00 78.06 92 PRO A CA 1
ATOM 713 C C . PRO A 1 92 ? -7.675 7.675 9.738 1.00 78.06 92 PRO A C 1
ATOM 715 O O . PRO A 1 92 ? -8.131 8.558 9.004 1.00 78.06 92 PRO A O 1
ATOM 718 N N . VAL A 1 93 ? -6.662 7.879 10.576 1.00 84.12 93 VAL A N 1
ATOM 719 C CA . VAL A 1 93 ? -5.878 9.117 10.608 1.00 84.12 93 VAL A CA 1
ATOM 720 C C . VAL A 1 93 ? -4.700 8.937 9.663 1.00 84.12 93 VAL A C 1
ATOM 722 O O . VAL A 1 93 ? -3.867 8.058 9.874 1.00 84.12 93 VAL A O 1
ATOM 725 N N . PHE A 1 94 ? -4.663 9.732 8.595 1.00 87.38 94 PHE A N 1
ATOM 726 C CA . PHE A 1 94 ? -3.601 9.662 7.595 1.00 87.38 94 PHE A CA 1
ATOM 727 C C . PHE A 1 94 ? -2.405 10.475 8.071 1.00 87.38 94 PHE A C 1
ATOM 729 O O . PHE A 1 94 ? -2.519 11.675 8.307 1.00 87.38 94 PHE A O 1
ATOM 736 N N . ASN A 1 95 ? -1.267 9.803 8.203 1.00 89.56 95 ASN A N 1
ATOM 737 C CA . ASN A 1 95 ? -0.003 10.406 8.583 1.00 89.56 95 ASN A CA 1
ATOM 738 C C . ASN A 1 95 ? 0.860 10.590 7.338 1.00 89.56 95 ASN A C 1
ATOM 740 O O . ASN A 1 95 ? 0.928 9.703 6.482 1.00 89.56 95 ASN A O 1
ATOM 744 N N . TYR A 1 96 ? 1.527 11.739 7.261 1.00 90.88 96 TYR A N 1
ATOM 745 C CA . TYR A 1 96 ? 2.521 12.006 6.232 1.00 90.88 96 TYR A CA 1
ATOM 746 C C . TYR A 1 96 ? 3.745 11.126 6.464 1.00 90.88 96 TYR A C 1
ATOM 748 O O . TYR A 1 96 ? 4.236 10.989 7.586 1.00 90.88 96 TYR A O 1
ATOM 756 N N . PHE A 1 97 ? 4.251 10.554 5.385 1.00 90.94 97 PHE A N 1
ATOM 757 C CA . PHE A 1 97 ? 5.517 9.856 5.360 1.00 90.94 97 PHE A CA 1
ATOM 758 C C . PHE A 1 97 ? 6.630 10.830 4.975 1.00 90.94 97 PHE A C 1
ATOM 760 O O . PHE A 1 97 ? 6.658 11.375 3.876 1.00 90.94 97 PHE A O 1
ATOM 767 N N . ARG A 1 98 ? 7.568 11.049 5.892 1.00 88.31 98 ARG A N 1
ATOM 768 C CA . ARG A 1 98 ? 8.792 11.800 5.622 1.00 88.31 98 ARG A CA 1
ATOM 769 C C . ARG A 1 98 ? 9.955 10.933 6.073 1.00 88.31 98 ARG A C 1
ATOM 771 O O . ARG A 1 98 ? 10.051 10.597 7.247 1.00 88.31 98 ARG A O 1
ATOM 778 N N . GLU A 1 99 ? 10.791 10.532 5.125 1.00 86.19 99 GLU A N 1
ATOM 779 C CA . GLU A 1 99 ? 12.016 9.804 5.429 1.00 86.19 99 GLU A CA 1
ATOM 780 C C . GLU A 1 99 ? 13.144 10.814 5.639 1.00 86.19 99 GLU A C 1
ATOM 782 O O . GLU A 1 99 ? 13.519 11.531 4.712 1.00 86.19 99 GLU A O 1
ATOM 787 N N . GLU A 1 100 ? 13.679 10.872 6.856 1.00 84.00 100 GLU A N 1
ATOM 788 C CA . GLU A 1 100 ? 14.819 11.738 7.179 1.00 84.00 100 GLU A CA 1
ATOM 789 C C . GLU A 1 100 ? 16.144 11.141 6.687 1.00 84.00 100 GLU A C 1
ATOM 791 O O . GLU A 1 100 ? 17.073 11.868 6.331 1.00 84.00 100 GLU A O 1
ATOM 796 N N . HIS A 1 101 ? 16.245 9.810 6.647 1.00 81.75 101 HIS A N 1
ATOM 797 C CA . HIS A 1 101 ? 17.471 9.116 6.277 1.00 81.75 101 HIS A CA 1
ATOM 798 C C . HIS A 1 101 ? 17.502 8.769 4.790 1.00 81.75 101 HIS A C 1
ATOM 800 O O . HIS A 1 101 ? 16.615 8.104 4.260 1.00 81.75 101 HIS A O 1
ATOM 806 N N . LYS A 1 102 ? 18.591 9.129 4.107 1.00 83.12 102 LYS A N 1
ATOM 807 C CA . LYS A 1 102 ? 18.810 8.658 2.738 1.00 83.12 102 LYS A CA 1
ATOM 808 C C . LYS A 1 102 ? 19.072 7.150 2.756 1.00 83.12 102 LYS A C 1
ATOM 810 O O . LYS A 1 102 ? 20.113 6.704 3.232 1.00 83.12 102 LYS A O 1
ATOM 815 N N . LEU A 1 103 ? 18.119 6.376 2.246 1.00 85.12 103 LEU A N 1
ATOM 816 C CA . LEU A 1 103 ? 18.224 4.922 2.166 1.00 85.12 103 LEU A CA 1
ATOM 817 C C . LEU A 1 103 ? 19.252 4.518 1.100 1.00 85.12 103 LEU A C 1
ATOM 819 O O . LEU A 1 103 ? 19.248 5.056 -0.009 1.00 85.12 103 LEU A O 1
ATOM 823 N N . ASN A 1 104 ? 20.120 3.553 1.418 1.00 87.25 104 ASN A N 1
ATOM 824 C CA . ASN A 1 104 ? 21.017 2.952 0.433 1.00 87.25 104 ASN A CA 1
ATOM 825 C C . ASN A 1 104 ? 20.252 1.897 -0.376 1.00 87.25 104 ASN A C 1
ATOM 827 O O . ASN A 1 104 ? 20.237 0.717 -0.033 1.00 87.25 104 ASN A O 1
ATOM 831 N N . LEU A 1 105 ? 19.582 2.338 -1.441 1.00 85.75 105 LEU A N 1
ATOM 832 C CA . LEU A 1 105 ? 18.740 1.471 -2.267 1.00 85.75 105 LEU A CA 1
ATOM 833 C C . LEU A 1 105 ? 19.518 0.301 -2.884 1.00 85.75 105 LEU A C 1
ATOM 835 O O . LEU A 1 105 ? 18.958 -0.778 -3.010 1.00 85.75 105 LEU A O 1
ATOM 839 N N . THR A 1 106 ? 20.806 0.479 -3.191 1.00 84.88 106 THR A N 1
ATOM 840 C CA . THR A 1 106 ? 21.670 -0.582 -3.737 1.00 84.88 106 THR A CA 1
ATOM 841 C C . THR A 1 106 ? 21.906 -1.721 -2.743 1.00 84.88 106 THR A C 1
ATOM 843 O O . THR A 1 106 ? 22.123 -2.856 -3.148 1.00 84.88 106 THR A O 1
ATOM 846 N N . GLU A 1 107 ? 21.885 -1.435 -1.439 1.00 85.38 107 GLU A N 1
ATOM 847 C CA . GLU A 1 107 ? 22.009 -2.465 -0.398 1.00 85.38 107 GLU A CA 1
ATOM 848 C C . GLU A 1 107 ? 20.667 -3.102 -0.023 1.00 85.38 107 GLU A C 1
ATOM 850 O O . GLU A 1 107 ? 20.645 -4.232 0.467 1.00 85.38 107 GLU A O 1
ATOM 855 N N . LEU A 1 108 ? 19.568 -2.366 -0.210 1.00 84.75 108 LEU A N 1
ATOM 856 C CA . LEU A 1 108 ? 18.224 -2.769 0.209 1.00 84.75 108 LEU A CA 1
ATOM 857 C C . LEU A 1 108 ? 17.446 -3.513 -0.876 1.00 84.75 108 LEU A C 1
ATOM 859 O O . LEU A 1 108 ? 16.572 -4.312 -0.544 1.00 84.75 108 LEU A O 1
ATOM 863 N N . LEU A 1 109 ? 17.712 -3.211 -2.146 1.00 87.69 109 LEU A N 1
ATOM 864 C CA . LEU A 1 109 ? 16.969 -3.729 -3.286 1.00 87.69 109 LEU A CA 1
ATOM 865 C C . LEU A 1 109 ? 17.869 -4.609 -4.147 1.00 87.69 109 LEU A C 1
ATOM 867 O O . LEU A 1 109 ? 18.969 -4.212 -4.530 1.00 87.69 109 LEU A O 1
ATOM 871 N N . ASP A 1 110 ? 17.355 -5.780 -4.501 1.00 86.88 110 ASP A N 1
ATOM 872 C CA . ASP A 1 110 ? 17.986 -6.635 -5.496 1.00 86.88 110 ASP A CA 1
ATOM 873 C C . ASP A 1 110 ? 17.749 -6.084 -6.908 1.00 86.88 110 ASP A C 1
ATOM 875 O O . ASP A 1 110 ? 16.739 -5.432 -7.200 1.00 86.88 110 ASP A O 1
ATOM 879 N N . THR A 1 111 ? 18.677 -6.374 -7.817 1.00 86.31 111 THR A N 1
ATOM 880 C CA . THR A 1 111 ? 18.497 -6.065 -9.234 1.00 86.31 111 THR A CA 1
ATOM 881 C C . THR A 1 111 ? 17.432 -6.979 -9.840 1.00 86.31 111 THR A C 1
ATOM 883 O O . THR A 1 111 ? 17.527 -8.205 -9.795 1.00 86.31 111 THR A O 1
ATOM 886 N N . LEU A 1 112 ? 16.402 -6.376 -10.437 1.00 86.56 112 LEU A N 1
ATOM 887 C CA . LEU A 1 112 ? 15.349 -7.114 -11.129 1.00 86.56 112 LEU A CA 1
ATOM 888 C C . LEU A 1 112 ? 15.870 -7.627 -12.478 1.00 86.56 112 LEU A C 1
ATOM 890 O O . LEU A 1 112 ? 16.286 -6.833 -13.322 1.00 86.56 112 LEU A O 1
ATOM 894 N N . SER A 1 113 ? 15.836 -8.944 -12.692 1.00 93.44 113 SER A N 1
ATOM 895 C CA . SER A 1 113 ? 16.146 -9.534 -13.997 1.00 93.44 113 SER A CA 1
ATOM 896 C C . SER A 1 113 ? 14.962 -9.411 -14.959 1.00 93.44 113 SER A C 1
ATOM 898 O O . SER A 1 113 ? 13.802 -9.458 -14.541 1.00 93.44 113 SER A O 1
ATOM 900 N N . ASP A 1 114 ? 15.252 -9.307 -16.259 1.00 94.19 114 ASP A N 1
ATOM 901 C CA . ASP A 1 114 ? 14.211 -9.225 -17.293 1.00 94.19 114 ASP A CA 1
ATOM 902 C C . ASP A 1 114 ? 13.317 -10.473 -17.298 1.00 94.19 114 ASP A C 1
ATOM 904 O O . ASP A 1 114 ? 12.101 -10.367 -17.438 1.00 94.19 114 ASP A O 1
ATOM 908 N N . ASP A 1 115 ? 13.899 -11.651 -17.058 1.00 95.81 115 ASP A N 1
ATOM 909 C CA . ASP A 1 115 ? 13.158 -12.910 -16.961 1.00 95.81 115 ASP A CA 1
ATOM 910 C C . ASP A 1 115 ? 12.169 -12.902 -15.793 1.00 95.81 115 ASP A C 1
ATOM 912 O O . ASP A 1 115 ? 11.017 -13.302 -15.956 1.00 95.81 115 ASP A O 1
ATOM 916 N N . LEU A 1 116 ? 12.583 -12.416 -14.615 1.00 93.88 116 LEU A N 1
ATOM 917 C CA . LEU A 1 116 ? 11.694 -12.324 -13.457 1.00 93.88 116 LEU A CA 1
ATOM 918 C C . LEU A 1 116 ? 10.564 -11.321 -13.714 1.00 93.88 116 LEU A C 1
ATOM 920 O O . LEU A 1 116 ? 9.408 -11.610 -13.412 1.00 93.88 116 LEU A O 1
ATOM 924 N N . GLU A 1 117 ? 10.879 -10.177 -14.321 1.00 93.12 117 GLU A N 1
ATOM 925 C CA . GLU A 1 117 ? 9.891 -9.176 -14.730 1.00 93.12 117 GLU A CA 1
ATOM 926 C C . GLU A 1 117 ? 8.874 -9.755 -15.727 1.00 93.12 117 GLU A C 1
ATOM 928 O O . GLU A 1 117 ? 7.665 -9.610 -15.534 1.00 93.12 117 GLU A O 1
ATOM 933 N N . ASN A 1 118 ? 9.346 -10.476 -16.748 1.00 95.56 118 ASN A N 1
ATOM 934 C CA . ASN A 1 118 ? 8.493 -11.146 -17.730 1.00 95.56 118 ASN A CA 1
ATOM 935 C C . ASN A 1 118 ? 7.593 -12.196 -17.075 1.00 95.56 118 ASN A C 1
ATOM 937 O O . ASN A 1 118 ? 6.397 -12.226 -17.361 1.00 95.56 118 ASN A O 1
ATOM 941 N N . ASN A 1 119 ? 8.140 -13.014 -16.173 1.00 96.50 119 ASN A N 1
ATOM 942 C CA . ASN A 1 119 ? 7.382 -14.038 -15.457 1.00 96.50 119 ASN A CA 1
ATOM 943 C C . ASN A 1 119 ? 6.253 -13.419 -14.621 1.00 96.50 119 ASN A C 1
ATOM 945 O O . ASN A 1 119 ? 5.114 -13.873 -14.699 1.00 96.50 119 ASN A O 1
ATOM 949 N N . VAL A 1 120 ? 6.536 -12.344 -13.876 1.00 93.06 120 VAL A N 1
ATOM 950 C CA . VAL A 1 120 ? 5.523 -11.634 -13.074 1.00 93.06 120 VAL A CA 1
ATOM 951 C C . VAL A 1 120 ? 4.434 -11.032 -13.965 1.00 93.06 120 VAL A C 1
ATOM 953 O O . VAL A 1 120 ? 3.246 -11.139 -13.652 1.00 93.06 120 VAL A O 1
ATOM 956 N N . LEU A 1 121 ? 4.807 -10.412 -15.087 1.00 94.44 121 LEU A N 1
ATOM 957 C CA . LEU A 1 121 ? 3.838 -9.830 -16.016 1.00 94.44 121 LEU A CA 1
ATOM 958 C C . LEU A 1 121 ? 2.971 -10.892 -16.698 1.00 94.44 121 LEU A C 1
ATOM 960 O O . LEU A 1 121 ? 1.776 -10.663 -16.885 1.00 94.44 121 LEU A O 1
ATOM 964 N N . GLN A 1 122 ? 3.542 -12.043 -17.056 1.00 96.06 122 GLN A N 1
ATOM 965 C CA . GLN A 1 122 ? 2.798 -13.160 -17.637 1.00 96.06 122 GLN A CA 1
ATOM 966 C C . GLN A 1 122 ? 1.813 -13.766 -16.635 1.00 96.06 122 GLN A C 1
ATOM 968 O O . GLN A 1 122 ? 0.645 -13.922 -16.977 1.00 96.06 122 GLN A O 1
ATOM 973 N N . ASP A 1 123 ? 2.244 -14.016 -15.395 1.00 95.81 123 ASP A N 1
ATOM 974 C CA . ASP A 1 123 ? 1.389 -14.545 -14.321 1.00 95.81 123 ASP A CA 1
ATOM 975 C C . ASP A 1 123 ? 0.171 -13.641 -14.047 1.00 95.81 123 ASP A C 1
ATOM 977 O O . ASP A 1 123 ? -0.937 -14.108 -13.785 1.00 95.81 123 ASP A O 1
ATOM 981 N N . ASN A 1 124 ? 0.346 -12.326 -14.206 1.00 91.31 124 ASN A N 1
ATOM 982 C CA . ASN A 1 124 ? -0.726 -11.345 -14.037 1.00 91.31 124 ASN A CA 1
ATOM 983 C C . ASN A 1 124 ? -1.515 -11.041 -15.325 1.00 91.31 124 ASN A C 1
ATOM 985 O O . ASN A 1 124 ? -2.417 -10.205 -15.285 1.00 91.31 124 ASN A O 1
ATOM 989 N N . ASN A 1 125 ? -1.220 -11.699 -16.453 1.00 95.88 125 ASN A N 1
ATOM 990 C CA . ASN A 1 125 ? -1.801 -11.418 -17.775 1.00 95.88 125 ASN A CA 1
ATOM 991 C C . ASN A 1 125 ? -1.619 -9.958 -18.246 1.00 95.88 125 ASN A C 1
ATOM 993 O O . ASN A 1 125 ? -2.497 -9.383 -18.891 1.00 95.88 125 ASN A O 1
ATOM 997 N N . LEU A 1 126 ? -0.473 -9.346 -17.939 1.00 95.00 126 LEU A N 1
ATOM 998 C CA . LEU A 1 126 ? -0.148 -7.951 -18.264 1.00 95.00 126 LEU A CA 1
ATOM 999 C C . LEU A 1 126 ? 1.149 -7.754 -19.088 1.00 95.00 126 LEU A C 1
ATOM 1001 O O . LEU A 1 126 ? 1.780 -6.710 -18.946 1.00 95.00 126 LEU A O 1
ATOM 1005 N N . PRO A 1 127 ? 1.577 -8.648 -20.005 1.00 94.38 127 PRO A N 1
ATOM 1006 C CA . PRO A 1 127 ? 2.838 -8.452 -20.739 1.00 94.38 127 PRO A CA 1
ATOM 1007 C C . PRO A 1 127 ? 2.866 -7.161 -21.580 1.00 94.38 127 PRO A C 1
ATOM 1009 O O . PRO A 1 127 ? 3.924 -6.571 -21.785 1.00 94.38 127 PRO A O 1
ATOM 1012 N N . VAL A 1 128 ? 1.700 -6.675 -22.021 1.00 95.88 128 VAL A N 1
ATOM 1013 C CA . VAL A 1 128 ? 1.558 -5.481 -22.874 1.00 95.88 128 VAL A CA 1
ATOM 1014 C C . VAL A 1 128 ? 2.032 -4.197 -22.183 1.00 95.88 128 VAL A C 1
ATOM 1016 O O . VAL A 1 128 ? 2.468 -3.265 -22.857 1.00 95.88 128 VAL A O 1
ATOM 1019 N N . ILE A 1 129 ? 1.984 -4.125 -20.848 1.00 93.50 129 ILE A N 1
ATOM 1020 C CA . ILE A 1 129 ? 2.313 -2.883 -20.133 1.00 93.50 129 ILE A CA 1
ATOM 1021 C C . ILE A 1 129 ? 3.817 -2.687 -19.925 1.00 93.50 129 ILE A C 1
ATOM 1023 O O . ILE A 1 129 ? 4.210 -1.591 -19.529 1.00 93.50 129 ILE A O 1
ATOM 1027 N N . LYS A 1 130 ? 4.656 -3.696 -20.206 1.00 93.25 130 LYS A N 1
ATOM 1028 C CA . LYS A 1 130 ? 6.097 -3.707 -19.884 1.00 93.25 130 LYS A CA 1
ATOM 1029 C C . LYS A 1 130 ? 6.837 -2.448 -20.340 1.00 93.25 130 LYS A C 1
ATOM 1031 O O . LYS A 1 130 ? 7.666 -1.904 -19.620 1.00 93.25 130 LYS A O 1
ATOM 1036 N N . HIS A 1 131 ? 6.526 -1.978 -21.543 1.00 94.75 131 HIS A N 1
ATOM 1037 C CA . HIS A 1 131 ? 7.187 -0.823 -22.154 1.00 94.75 131 HIS A CA 1
ATOM 1038 C C . HIS A 1 131 ? 6.358 0.461 -22.058 1.00 94.75 131 HIS A C 1
ATOM 1040 O O . HIS A 1 131 ? 6.710 1.474 -22.660 1.00 94.75 131 HIS A O 1
ATOM 1046 N N . SER A 1 132 ? 5.248 0.435 -21.319 1.00 94.69 132 SER A N 1
ATOM 1047 C CA . SER A 1 132 ? 4.440 1.629 -21.109 1.00 94.69 132 SER A CA 1
ATOM 1048 C C . SER A 1 132 ? 5.181 2.626 -20.204 1.00 94.69 132 SER A C 1
ATOM 1050 O O . SER A 1 132 ? 5.823 2.215 -19.231 1.00 94.69 132 SER A O 1
ATOM 1052 N N . PRO A 1 133 ? 5.062 3.942 -20.460 1.00 92.25 133 PRO A N 1
ATOM 1053 C CA . PRO A 1 133 ? 5.647 4.959 -19.586 1.00 92.25 133 PRO A CA 1
ATOM 1054 C C . PRO A 1 133 ? 5.150 4.860 -18.137 1.00 92.25 133 PRO A C 1
ATOM 1056 O O . PRO A 1 133 ? 5.921 5.074 -17.205 1.00 92.25 133 PRO A O 1
ATOM 1059 N N . GLU A 1 134 ? 3.877 4.490 -17.947 1.00 88.69 134 GLU A N 1
ATOM 1060 C CA . GLU A 1 134 ? 3.262 4.294 -16.628 1.00 88.69 134 GLU A CA 1
ATOM 1061 C C . GLU A 1 134 ? 3.969 3.180 -15.847 1.00 88.69 134 GLU A C 1
ATOM 1063 O O . GLU A 1 134 ? 4.354 3.378 -14.696 1.00 88.69 134 GLU A O 1
ATOM 1068 N N . PHE A 1 135 ? 4.203 2.027 -16.476 1.00 91.31 135 PHE A N 1
ATOM 1069 C CA . PHE A 1 135 ? 4.871 0.905 -15.822 1.00 91.31 135 PHE A CA 1
ATOM 1070 C C . PHE A 1 135 ? 6.343 1.203 -15.515 1.00 91.31 135 PHE A C 1
ATOM 1072 O O . PHE A 1 135 ? 6.801 0.940 -14.404 1.00 91.31 135 PHE A O 1
ATOM 1079 N N . ILE A 1 136 ? 7.067 1.822 -16.454 1.00 90.19 136 ILE A N 1
ATOM 1080 C CA . ILE A 1 136 ? 8.468 2.226 -16.255 1.00 90.19 136 ILE A CA 1
ATOM 1081 C C . ILE A 1 136 ? 8.585 3.212 -15.085 1.00 90.19 136 ILE A C 1
ATOM 1083 O O . ILE A 1 136 ? 9.451 3.047 -14.227 1.00 90.19 136 ILE A O 1
ATOM 1087 N N . SER A 1 137 ? 7.694 4.205 -15.018 1.00 88.75 137 SER A N 1
ATOM 1088 C CA . SER A 1 137 ? 7.668 5.177 -13.923 1.00 88.75 137 SER A CA 1
ATOM 1089 C C . SER A 1 137 ? 7.356 4.510 -12.582 1.00 88.75 137 SER A C 1
ATOM 1091 O O . SER A 1 137 ? 8.099 4.704 -11.622 1.00 88.75 137 SER A O 1
ATOM 1093 N N . ASN A 1 138 ? 6.327 3.660 -12.521 1.00 90.12 138 ASN A N 1
ATOM 1094 C CA . ASN A 1 138 ? 5.931 2.964 -11.293 1.00 90.12 138 ASN A CA 1
ATOM 1095 C C . ASN A 1 138 ? 6.977 1.949 -10.799 1.00 90.12 138 ASN A C 1
ATOM 1097 O O . ASN A 1 138 ? 6.983 1.609 -9.617 1.00 90.12 138 ASN A O 1
ATOM 1101 N N . LYS A 1 139 ? 7.881 1.488 -11.673 1.00 89.50 139 LYS A N 1
ATOM 1102 C CA . LYS A 1 139 ? 9.006 0.616 -11.305 1.00 89.50 139 LYS A CA 1
ATOM 1103 C C . LYS A 1 139 ? 10.140 1.363 -10.594 1.00 89.50 139 LYS A C 1
ATOM 1105 O O . LYS A 1 139 ? 10.938 0.736 -9.903 1.00 89.50 139 LYS A O 1
ATOM 1110 N N . SER A 1 140 ? 10.232 2.686 -10.746 1.00 90.88 140 SER A N 1
ATOM 1111 C CA . SER A 1 140 ? 11.324 3.457 -10.148 1.00 90.88 140 SER A CA 1
ATOM 1112 C C . SER A 1 140 ? 11.248 3.447 -8.612 1.00 90.88 140 SER A C 1
ATOM 1114 O O . SER A 1 140 ? 10.203 3.804 -8.050 1.00 90.88 140 SER A O 1
ATOM 1116 N N . PRO A 1 141 ? 12.338 3.094 -7.904 1.00 91.56 141 PRO A N 1
ATOM 1117 C CA . PRO A 1 141 ? 12.349 3.052 -6.443 1.00 91.56 141 PRO A CA 1
ATOM 1118 C C . PRO A 1 141 ? 12.231 4.446 -5.806 1.00 91.56 141 PRO A C 1
ATOM 1120 O O . PRO A 1 141 ? 11.843 4.560 -4.645 1.00 91.56 141 PRO A O 1
ATOM 1123 N N . ASP A 1 142 ? 12.501 5.505 -6.573 1.00 91.06 142 ASP A N 1
ATOM 1124 C CA . ASP A 1 142 ? 12.449 6.892 -6.105 1.00 91.06 142 ASP A CA 1
ATOM 1125 C C . ASP A 1 142 ? 11.028 7.471 -6.077 1.00 91.06 142 ASP A C 1
ATOM 1127 O O . ASP A 1 142 ? 10.799 8.555 -5.533 1.00 91.06 142 ASP A O 1
ATOM 1131 N N . THR A 1 143 ? 10.047 6.755 -6.631 1.00 93.38 143 THR A N 1
ATOM 1132 C CA . THR A 1 143 ? 8.659 7.219 -6.605 1.00 93.38 143 THR A CA 1
ATOM 1133 C C . THR A 1 143 ? 8.104 7.295 -5.176 1.00 93.38 143 THR A C 1
ATOM 1135 O O . THR A 1 143 ? 8.492 6.498 -4.318 1.00 93.38 143 THR A O 1
ATOM 1138 N N . PRO A 1 144 ? 7.168 8.220 -4.883 1.00 94.75 144 PRO A N 1
ATOM 1139 C CA . PRO A 1 144 ? 6.556 8.351 -3.558 1.00 94.75 144 PRO A CA 1
ATOM 1140 C C . PRO A 1 144 ? 6.015 7.034 -2.992 1.00 94.75 144 PRO A C 1
ATOM 1142 O O . PRO A 1 144 ? 6.213 6.747 -1.810 1.00 94.75 144 PRO A O 1
ATOM 1145 N N . THR A 1 145 ? 5.385 6.208 -3.837 1.00 95.69 145 THR A N 1
ATOM 1146 C CA . THR A 1 145 ? 4.879 4.890 -3.427 1.00 95.69 145 THR A CA 1
ATOM 1147 C C . THR A 1 145 ? 6.028 3.959 -3.045 1.00 95.69 145 THR A C 1
ATOM 1149 O O . THR A 1 145 ? 6.017 3.380 -1.963 1.00 95.69 145 THR A O 1
ATOM 1152 N N . ASN A 1 146 ? 7.062 3.832 -3.880 1.00 94.81 146 ASN A N 1
ATOM 1153 C CA . ASN A 1 146 ? 8.155 2.903 -3.589 1.00 94.81 146 ASN A CA 1
ATOM 1154 C C . ASN A 1 146 ? 9.038 3.367 -2.426 1.00 94.81 146 ASN A C 1
ATOM 1156 O O . ASN A 1 146 ? 9.518 2.520 -1.671 1.00 94.81 146 ASN A O 1
ATOM 1160 N N . ARG A 1 147 ? 9.184 4.680 -2.198 1.00 94.38 147 ARG A N 1
ATOM 1161 C CA . ARG A 1 147 ? 9.898 5.217 -1.028 1.00 94.38 147 ARG A CA 1
ATOM 1162 C C . ARG A 1 147 ? 9.237 4.801 0.287 1.00 94.38 147 ARG A C 1
ATOM 1164 O O . ARG A 1 147 ? 9.927 4.284 1.167 1.00 94.38 147 ARG A O 1
ATOM 1171 N N . ILE A 1 148 ? 7.913 4.957 0.418 1.00 95.00 148 ILE A N 1
ATOM 1172 C CA . ILE A 1 148 ? 7.201 4.537 1.639 1.00 95.00 148 ILE A CA 1
ATOM 1173 C C . ILE A 1 148 ? 7.219 3.015 1.819 1.00 95.00 148 ILE A C 1
ATOM 1175 O O . ILE A 1 148 ? 7.393 2.540 2.941 1.00 95.00 148 ILE A O 1
ATOM 1179 N N . LEU A 1 149 ? 7.084 2.244 0.732 1.00 95.31 149 LEU A N 1
ATOM 1180 C CA . LEU A 1 149 ? 7.101 0.780 0.789 1.00 95.31 149 LEU A CA 1
ATOM 1181 C C . LEU A 1 149 ? 8.484 0.256 1.189 1.00 95.31 149 LEU A C 1
ATOM 1183 O O . LEU A 1 149 ? 8.585 -0.520 2.135 1.00 95.31 149 LEU A O 1
ATOM 1187 N N . THR A 1 150 ? 9.545 0.725 0.528 1.00 92.81 150 THR A N 1
ATOM 1188 C CA . THR A 1 150 ? 10.934 0.333 0.826 1.00 92.81 150 THR A CA 1
ATOM 1189 C C . THR A 1 150 ? 11.295 0.672 2.265 1.00 92.81 150 THR A C 1
ATOM 1191 O O . THR A 1 150 ? 11.896 -0.135 2.969 1.00 92.81 150 THR A O 1
ATOM 1194 N N . SER A 1 151 ? 10.880 1.851 2.725 1.00 92.38 151 SER A N 1
ATOM 1195 C CA . SER A 1 151 ? 11.084 2.282 4.098 1.00 92.38 151 SER A CA 1
ATOM 1196 C C . SER A 1 151 ? 10.322 1.400 5.088 1.00 92.38 151 SER A C 1
ATOM 1198 O O . SER A 1 151 ? 10.937 0.650 5.842 1.00 92.38 151 SER A O 1
ATOM 1200 N N . LEU A 1 152 ? 8.987 1.455 5.098 1.00 92.69 152 LEU A N 1
ATOM 1201 C CA . LEU A 1 152 ? 8.179 0.871 6.173 1.00 92.69 152 LEU A CA 1
ATOM 1202 C C . LEU A 1 152 ? 8.105 -0.658 6.128 1.00 92.69 152 LEU A C 1
ATOM 1204 O O . LEU A 1 152 ? 7.857 -1.275 7.164 1.00 92.69 152 LEU A O 1
ATOM 1208 N N . LEU A 1 153 ? 8.277 -1.262 4.949 1.00 93.88 153 LEU A N 1
ATOM 1209 C CA . LEU A 1 153 ? 8.067 -2.698 4.740 1.00 93.88 153 LEU A CA 1
ATOM 1210 C C . LEU A 1 153 ? 9.359 -3.497 4.602 1.00 93.88 153 LEU A C 1
ATOM 1212 O O . LEU A 1 153 ? 9.288 -4.720 4.467 1.00 93.88 153 LEU A O 1
ATOM 1216 N N . CYS A 1 154 ? 10.530 -2.861 4.679 1.00 91.12 154 CYS A N 1
ATOM 1217 C CA . CYS A 1 154 ? 11.753 -3.632 4.858 1.00 91.12 154 CYS A CA 1
ATOM 1218 C C . CYS A 1 154 ? 11.665 -4.445 6.159 1.00 91.12 154 CYS A C 1
ATOM 1220 O O . CYS A 1 154 ? 11.052 -4.038 7.154 1.00 91.12 154 CYS A O 1
ATOM 1222 N N . ARG A 1 155 ? 12.254 -5.639 6.133 1.00 89.31 155 ARG A N 1
ATOM 1223 C CA . ARG A 1 155 ? 12.016 -6.677 7.137 1.00 89.31 155 ARG A CA 1
ATOM 1224 C C . ARG A 1 155 ? 12.295 -6.194 8.558 1.00 89.31 155 ARG A C 1
ATOM 1226 O O . ARG A 1 155 ? 11.492 -6.431 9.459 1.00 89.31 155 ARG A O 1
ATOM 1233 N N . GLU A 1 156 ? 13.420 -5.524 8.762 1.00 88.25 156 GLU A N 1
ATOM 1234 C CA . GLU A 1 156 ? 13.887 -5.092 10.074 1.00 88.25 156 GLU A CA 1
ATOM 1235 C C . GLU A 1 156 ? 13.021 -3.958 10.625 1.00 88.25 156 GLU A C 1
ATOM 1237 O O . GLU A 1 156 ? 12.609 -4.016 11.788 1.00 88.25 156 GLU A O 1
ATOM 1242 N N . ARG A 1 157 ? 12.668 -2.966 9.794 1.00 89.25 157 ARG A N 1
ATOM 1243 C CA . ARG A 1 157 ? 11.794 -1.863 10.222 1.00 89.25 157 ARG A CA 1
ATOM 1244 C C . ARG A 1 157 ? 10.370 -2.339 10.458 1.00 89.25 157 ARG A C 1
ATOM 1246 O O . ARG A 1 157 ? 9.778 -1.949 11.460 1.00 89.25 157 ARG A O 1
ATOM 1253 N N . LEU A 1 158 ? 9.846 -3.223 9.610 1.00 92.44 158 LEU A N 1
ATOM 1254 C CA . LEU A 1 158 ? 8.536 -3.827 9.821 1.00 92.44 158 LEU A CA 1
ATOM 1255 C C . LEU A 1 158 ? 8.510 -4.642 11.119 1.00 92.44 158 LEU A C 1
ATOM 1257 O O . LEU A 1 158 ? 7.593 -4.486 11.919 1.00 92.44 158 LEU A O 1
ATOM 1261 N N . SER A 1 159 ? 9.535 -5.461 11.375 1.00 92.25 159 SER A N 1
ATOM 1262 C CA . SER A 1 159 ? 9.654 -6.207 12.634 1.00 92.25 159 SER A CA 1
ATOM 1263 C C . SER A 1 159 ? 9.675 -5.269 13.842 1.00 92.25 159 SER A C 1
ATOM 1265 O O . SER A 1 159 ? 8.956 -5.504 14.812 1.00 92.25 159 SER A O 1
ATOM 1267 N N . PHE A 1 160 ? 10.451 -4.184 13.779 1.00 91.12 160 PHE A N 1
ATOM 1268 C CA . PHE A 1 160 ? 10.489 -3.176 14.836 1.00 91.12 160 PHE A CA 1
ATOM 1269 C C . PHE A 1 160 ? 9.125 -2.502 15.037 1.00 91.12 160 PHE A C 1
ATOM 1271 O O . PHE A 1 160 ? 8.665 -2.366 16.169 1.00 91.12 160 PHE A O 1
ATOM 1278 N N . LEU A 1 161 ? 8.454 -2.107 13.953 1.00 90.56 161 LEU A N 1
ATOM 1279 C CA . LEU A 1 161 ? 7.124 -1.498 13.989 1.00 90.56 161 LEU A CA 1
ATOM 1280 C C . LEU A 1 161 ? 6.101 -2.414 14.666 1.00 90.56 161 LEU A C 1
ATOM 1282 O O . LEU A 1 161 ? 5.353 -1.963 15.531 1.00 90.56 161 LEU A O 1
ATOM 1286 N N . LEU A 1 162 ? 6.103 -3.699 14.312 1.00 90.38 162 LEU A N 1
ATOM 1287 C CA . LEU A 1 162 ? 5.200 -4.696 14.885 1.00 90.38 162 LEU A CA 1
ATOM 1288 C C . LEU A 1 162 ? 5.476 -4.955 16.374 1.00 90.38 162 LEU A C 1
ATOM 1290 O O . LEU A 1 162 ? 4.540 -5.192 17.130 1.00 90.38 162 LEU A O 1
ATOM 1294 N N . GLN A 1 163 ? 6.740 -4.901 16.804 1.00 89.88 163 GLN A N 1
ATOM 1295 C CA . GLN A 1 163 ? 7.129 -5.154 18.197 1.00 89.88 163 GLN A CA 1
ATOM 1296 C C . GLN A 1 163 ? 6.996 -3.920 19.101 1.00 89.88 163 GLN A C 1
ATOM 1298 O O . GLN A 1 163 ? 6.689 -4.050 20.286 1.00 89.88 163 GLN A O 1
ATOM 1303 N N . HIS A 1 164 ? 7.262 -2.726 18.566 1.00 87.44 164 HIS A N 1
ATOM 1304 C CA . HIS A 1 164 ? 7.499 -1.518 19.365 1.00 87.44 164 HIS A CA 1
ATOM 1305 C C . HIS A 1 164 ? 6.863 -0.244 18.797 1.00 87.44 164 HIS A C 1
ATOM 1307 O O . HIS A 1 164 ? 6.815 0.776 19.485 1.00 87.44 164 HIS A O 1
ATOM 1313 N N . GLY A 1 165 ? 6.428 -0.262 17.537 1.00 84.00 165 GLY A N 1
ATOM 1314 C CA . GLY A 1 165 ? 5.938 0.925 16.839 1.00 84.00 165 GLY A CA 1
ATOM 1315 C C . GLY A 1 165 ? 4.466 1.228 17.080 1.00 84.00 165 GLY A C 1
ATOM 1316 O O . GLY A 1 165 ? 4.077 2.384 16.945 1.00 84.00 165 GLY A O 1
ATOM 1317 N N . LEU A 1 166 ? 3.657 0.229 17.438 1.00 83.50 166 LEU A N 1
ATOM 1318 C CA . LEU A 1 166 ? 2.206 0.367 17.568 1.00 83.50 166 LEU A CA 1
ATOM 1319 C C . LEU A 1 166 ? 1.798 0.579 19.023 1.00 83.50 166 LEU A C 1
ATOM 1321 O O . LEU A 1 166 ? 2.097 -0.235 19.895 1.00 83.50 166 LEU A O 1
ATOM 1325 N N . THR A 1 167 ? 1.073 1.663 19.281 1.00 80.50 167 THR A N 1
ATOM 1326 C CA . THR A 1 167 ? 0.538 1.983 20.606 1.00 80.50 167 THR A CA 1
ATOM 1327 C C . THR A 1 167 ? -0.977 2.084 20.548 1.00 80.50 167 THR A C 1
ATOM 1329 O O . THR A 1 167 ? -1.535 2.708 19.650 1.00 80.50 167 THR A O 1
ATOM 1332 N N . TYR A 1 168 ? -1.658 1.462 21.510 1.00 78.38 168 TYR A N 1
ATOM 1333 C CA . TYR A 1 168 ? -3.115 1.489 21.608 1.00 78.38 168 TYR A CA 1
ATOM 1334 C C . TYR A 1 168 ? -3.522 2.306 22.828 1.00 78.38 168 TYR A C 1
ATOM 1336 O O . TYR A 1 168 ? -3.170 1.968 23.958 1.00 78.38 168 TYR A O 1
ATOM 1344 N N . VAL A 1 169 ? -4.270 3.381 22.599 1.00 76.00 169 VAL A N 1
ATOM 1345 C CA . VAL A 1 169 ? -4.744 4.279 23.649 1.00 76.00 169 VAL A CA 1
ATOM 1346 C C . VAL A 1 169 ? -6.245 4.093 23.801 1.00 76.00 169 VAL A C 1
ATOM 1348 O O . VAL A 1 169 ? -7.011 4.289 22.858 1.00 76.00 169 VAL A O 1
ATOM 1351 N N . LYS A 1 170 ? -6.676 3.721 25.007 1.00 74.44 170 LYS A N 1
ATOM 1352 C CA . LYS A 1 170 ? -8.092 3.742 25.380 1.00 74.44 170 LYS A CA 1
ATOM 1353 C C . LYS A 1 170 ? -8.438 5.133 25.893 1.00 74.44 170 LYS A C 1
ATOM 1355 O O . LYS A 1 170 ? -7.933 5.549 26.930 1.00 74.44 170 LYS A O 1
ATOM 1360 N N . ALA A 1 171 ? -9.302 5.831 25.172 1.00 67.94 171 ALA A N 1
ATOM 1361 C CA . ALA A 1 171 ? -9.870 7.100 25.591 1.00 67.94 171 ALA A CA 1
ATOM 1362 C C . ALA A 1 171 ? -11.320 6.886 26.044 1.00 67.94 171 ALA A C 1
ATOM 1364 O O . ALA A 1 171 ? -12.126 6.294 25.324 1.00 67.94 171 ALA A O 1
ATOM 1365 N N . SER A 1 172 ? -11.658 7.383 27.232 1.00 69.56 172 SER A N 1
ATOM 1366 C CA . SER A 1 172 ? -13.036 7.467 27.717 1.00 69.56 172 SER A CA 1
ATOM 1367 C C . SER A 1 172 ? -13.557 8.887 27.515 1.00 69.56 172 SER A C 1
ATOM 1369 O O . SER A 1 172 ? -13.039 9.823 28.124 1.00 69.56 172 SER A O 1
ATOM 1371 N N . GLN A 1 173 ? -14.585 9.054 26.683 1.00 60.09 173 GLN A N 1
ATOM 1372 C CA . GLN A 1 173 ? -15.373 10.287 26.630 1.00 60.09 173 GLN A CA 1
ATOM 1373 C C . GLN A 1 173 ? -16.761 9.991 27.203 1.00 60.09 173 GLN A C 1
ATOM 1375 O O . GLN A 1 173 ? -17.631 9.444 26.525 1.00 60.09 173 GLN A O 1
ATOM 1380 N N . GLY A 1 174 ? -16.953 10.302 28.487 1.00 70.25 174 GLY A N 1
ATOM 1381 C CA . GLY A 1 174 ? -18.175 9.941 29.210 1.00 70.25 174 GLY A CA 1
ATOM 1382 C C . GLY A 1 174 ? -18.353 8.419 29.304 1.00 70.25 174 GLY A C 1
ATOM 1383 O O . GLY A 1 174 ? -17.443 7.716 29.733 1.00 70.25 174 GLY A O 1
ATOM 1384 N N . LEU A 1 175 ? -19.518 7.909 28.887 1.00 57.28 175 LEU A N 1
ATOM 1385 C CA . LEU A 1 175 ? -19.846 6.471 28.875 1.00 57.28 175 LEU A CA 1
ATOM 1386 C C . LEU A 1 175 ? -19.249 5.705 27.676 1.00 57.28 175 LEU A C 1
ATOM 1388 O O . LEU A 1 175 ? -19.311 4.477 27.642 1.00 57.28 175 LEU A O 1
ATOM 1392 N N . VAL A 1 176 ? -18.687 6.403 26.682 1.00 55.38 176 VAL A N 1
ATOM 1393 C CA . VAL A 1 176 ? -18.158 5.792 25.455 1.00 55.38 176 VAL A CA 1
ATOM 1394 C C . VAL A 1 176 ? -16.658 5.532 25.603 1.00 55.38 176 VAL A C 1
ATOM 1396 O O . VAL A 1 176 ? -15.877 6.454 25.846 1.00 55.38 176 VAL A O 1
ATOM 1399 N N . GLN A 1 177 ? -16.247 4.273 25.424 1.00 57.28 177 GLN A N 1
ATOM 1400 C CA . GLN A 1 177 ? -14.839 3.885 25.322 1.00 57.28 177 GLN A CA 1
ATOM 1401 C C . GLN A 1 177 ? -14.433 3.765 23.853 1.00 57.28 177 GLN A C 1
ATOM 1403 O O . GLN A 1 177 ? -14.989 2.951 23.117 1.00 57.28 177 GLN A O 1
ATOM 1408 N N . ASN A 1 178 ? -13.422 4.528 23.448 1.00 59.12 178 ASN A N 1
ATOM 1409 C CA . ASN A 1 178 ? -12.811 4.439 22.126 1.00 59.12 178 ASN A CA 1
ATOM 1410 C C . ASN A 1 178 ? -11.366 3.959 22.265 1.00 59.12 178 ASN A C 1
ATOM 1412 O O . ASN A 1 178 ? -10.646 4.394 23.159 1.00 59.12 178 ASN A O 1
ATOM 1416 N N . THR A 1 179 ? -10.930 3.067 21.377 1.00 60.50 179 THR A N 1
ATOM 1417 C CA . THR A 1 179 ? -9.515 2.679 21.278 1.00 60.50 179 THR A CA 1
ATOM 1418 C C . THR A 1 179 ? -8.946 3.267 19.996 1.00 60.50 179 THR A C 1
ATOM 1420 O O . THR A 1 179 ? -9.412 2.928 18.908 1.00 60.50 179 THR A O 1
ATOM 1423 N N . SER A 1 180 ? -7.962 4.152 20.118 1.00 67.56 180 SER A N 1
ATOM 1424 C CA . SER A 1 180 ? -7.158 4.622 18.991 1.00 67.56 180 SER A CA 1
ATOM 1425 C C . SER A 1 180 ? -5.842 3.852 18.940 1.00 67.56 180 SER A C 1
ATOM 1427 O O . SER A 1 180 ? -5.336 3.392 19.962 1.00 67.56 180 SER A O 1
ATOM 1429 N N . CYS A 1 181 ? -5.297 3.692 17.738 1.00 68.62 181 CYS A N 1
ATOM 1430 C CA . CYS A 1 181 ? -3.966 3.139 17.526 1.00 68.62 181 CYS A CA 1
ATOM 1431 C C . CYS A 1 181 ? -3.084 4.227 16.909 1.00 68.62 181 CYS A C 1
ATOM 1433 O O . CYS A 1 181 ? -3.550 4.954 16.031 1.00 68.62 181 CYS A O 1
ATOM 1435 N N . GLY A 1 182 ? -1.838 4.352 17.348 1.00 71.25 182 GLY A N 1
ATOM 1436 C CA . GLY A 1 182 ? -0.832 5.230 16.755 1.00 71.25 182 GLY A CA 1
ATOM 1437 C C . GLY A 1 182 ? 0.398 4.440 16.325 1.00 71.25 182 GLY A C 1
ATOM 1438 O O . GLY A 1 182 ? 0.713 3.409 16.918 1.00 71.25 182 GLY A O 1
ATOM 1439 N N . ILE A 1 183 ? 1.099 4.938 15.305 1.00 73.19 183 ILE A N 1
ATOM 1440 C CA . ILE A 1 183 ? 2.457 4.495 14.977 1.00 73.19 183 ILE A CA 1
ATOM 1441 C C . ILE A 1 183 ? 3.426 5.540 15.524 1.00 73.19 183 ILE A C 1
ATOM 1443 O O . ILE A 1 183 ? 3.216 6.741 15.349 1.00 73.19 183 ILE A O 1
ATOM 1447 N N . ARG A 1 184 ? 4.478 5.090 16.208 1.00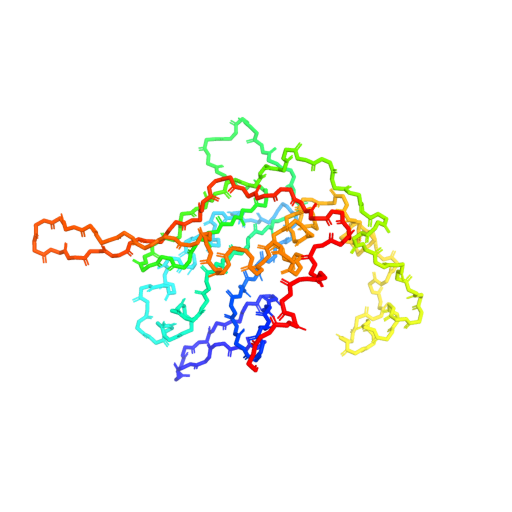 70.56 184 ARG A N 1
ATOM 1448 C CA . ARG A 1 184 ? 5.535 5.961 16.725 1.00 70.56 184 ARG A CA 1
ATOM 1449 C C . ARG A 1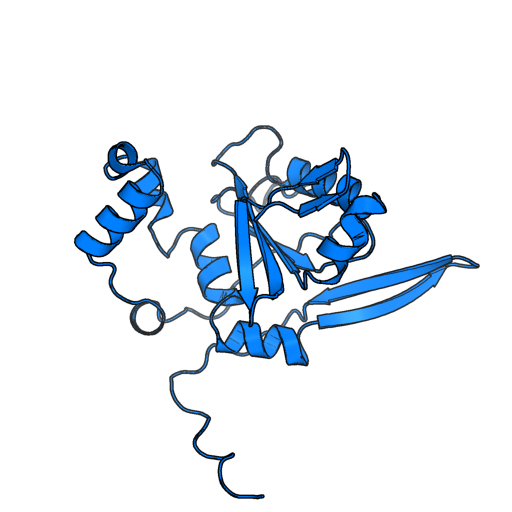 184 ? 6.180 6.749 15.579 1.00 70.56 184 ARG A C 1
ATOM 1451 O O . ARG A 1 184 ? 6.585 6.167 14.581 1.00 70.56 184 ARG A O 1
ATOM 1458 N N . SER A 1 185 ? 6.312 8.062 15.762 1.00 63.25 185 SER A N 1
ATOM 1459 C CA . SER A 1 185 ? 6.857 8.981 14.754 1.00 63.25 185 SER A CA 1
ATOM 1460 C C . SER A 1 185 ? 8.344 8.765 14.460 1.00 63.25 185 SER A C 1
ATOM 1462 O O . SER A 1 185 ? 8.775 8.988 13.335 1.00 63.25 185 SER A O 1
ATOM 1464 N N . TYR A 1 186 ? 9.121 8.317 15.451 1.00 64.94 186 TYR A N 1
ATOM 1465 C CA . TYR A 1 186 ? 10.541 8.013 15.285 1.00 64.94 186 TYR A CA 1
ATOM 1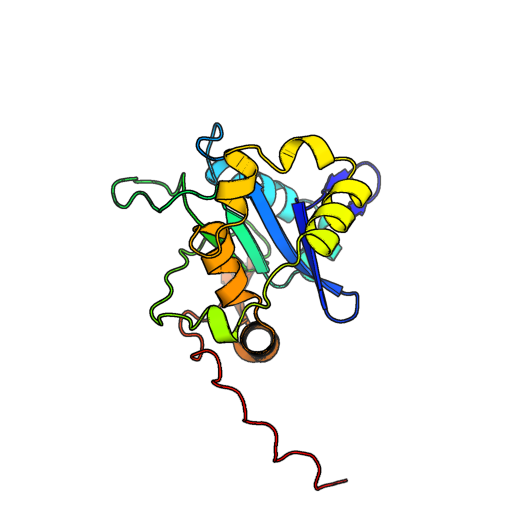466 C C . TYR A 1 186 ? 10.752 6.517 15.053 1.00 64.94 186 TYR A C 1
ATOM 1468 O O . TYR A 1 186 ? 10.492 5.699 15.946 1.00 64.94 186 TYR A O 1
ATOM 1476 N N . LEU A 1 187 ? 11.243 6.179 13.862 1.00 69.31 187 LEU A N 1
ATOM 1477 C CA . LEU A 1 187 ? 11.653 4.830 13.493 1.00 69.31 187 LEU A CA 1
ATOM 1478 C C . LEU A 1 187 ? 13.177 4.758 13.480 1.00 69.31 187 LEU A C 1
ATOM 1480 O O . LEU A 1 187 ? 13.822 5.706 13.035 1.00 69.31 187 LEU A O 1
ATOM 1484 N N . PRO A 1 188 ? 13.771 3.652 13.954 1.00 69.44 188 PRO A N 1
ATOM 1485 C CA . PRO A 1 188 ? 15.211 3.499 13.901 1.00 69.44 188 PRO A CA 1
ATOM 1486 C C . PRO A 1 188 ? 15.697 3.544 12.441 1.00 69.44 188 PRO A C 1
ATOM 1488 O O . PRO A 1 188 ? 14.967 3.135 11.519 1.00 69.44 188 PRO A O 1
ATOM 1491 N N . PRO A 1 189 ? 16.936 4.012 12.209 1.00 67.50 189 PRO A N 1
ATOM 1492 C CA . PRO A 1 189 ? 17.564 3.883 10.903 1.00 67.50 189 PRO A CA 1
ATOM 1493 C C . PRO A 1 189 ? 17.583 2.407 10.491 1.00 67.50 189 PRO A C 1
ATOM 1495 O O . PRO A 1 189 ? 17.647 1.514 11.341 1.00 67.50 189 PRO A O 1
ATOM 1498 N N . LEU A 1 190 ? 17.490 2.148 9.184 1.00 65.44 190 LEU A N 1
ATOM 1499 C CA . LEU A 1 190 ? 17.625 0.781 8.689 1.00 65.44 190 LEU A CA 1
ATOM 1500 C C . LEU A 1 190 ? 19.007 0.256 9.072 1.00 65.44 190 LEU A C 1
ATOM 1502 O O . LEU A 1 190 ? 19.988 0.989 8.914 1.00 65.44 190 LEU A O 1
ATOM 1506 N N . PRO A 1 191 ? 19.110 -0.968 9.611 1.00 54.50 191 PRO A N 1
ATOM 1507 C CA . PRO A 1 191 ? 20.411 -1.504 9.941 1.00 54.50 191 PRO A CA 1
ATOM 1508 C C . PRO A 1 191 ? 21.219 -1.656 8.650 1.00 54.50 191 PRO A C 1
ATOM 1510 O O . PRO A 1 191 ? 20.801 -2.344 7.721 1.00 54.50 191 PRO A O 1
ATOM 1513 N N . LEU A 1 192 ? 22.410 -1.056 8.624 1.00 45.97 192 LEU A N 1
ATOM 1514 C CA . LEU A 1 192 ? 23.513 -1.598 7.835 1.00 45.97 192 LEU A CA 1
ATOM 1515 C C . LEU A 1 192 ? 23.685 -3.043 8.322 1.00 45.97 192 LEU A C 1
ATOM 1517 O O . LEU A 1 192 ? 23.696 -3.269 9.535 1.00 45.97 192 LEU A O 1
ATOM 1521 N N . LYS A 1 193 ? 23.716 -4.025 7.414 1.00 43.09 193 LYS A N 1
ATOM 1522 C CA . LYS A 1 193 ? 23.800 -5.459 7.755 1.00 43.09 193 LYS A CA 1
ATOM 1523 C C . LYS A 1 193 ? 24.708 -5.712 8.975 1.00 43.09 193 LYS A C 1
ATOM 1525 O O . LYS A 1 193 ? 25.839 -5.235 8.999 1.00 43.09 193 LYS A O 1
ATOM 1530 N N . ASN A 1 194 ? 24.209 -6.543 9.904 1.00 41.38 194 ASN A N 1
ATOM 1531 C CA . ASN A 1 194 ? 24.852 -7.130 11.100 1.00 41.38 194 ASN A CA 1
ATOM 1532 C C . ASN A 1 194 ? 24.500 -6.517 12.465 1.00 41.38 194 ASN A C 1
ATOM 1534 O O . ASN A 1 194 ? 25.352 -5.891 13.081 1.00 41.38 194 ASN A O 1
ATOM 1538 N N . ILE A 1 195 ? 23.338 -6.872 13.033 1.00 37.78 195 ILE A N 1
ATOM 1539 C CA . ILE A 1 195 ? 23.222 -7.117 14.487 1.00 37.78 195 ILE A CA 1
ATOM 1540 C C . ILE A 1 195 ? 22.228 -8.262 14.746 1.00 37.78 195 ILE A C 1
ATOM 1542 O O . ILE A 1 195 ? 21.111 -8.029 15.175 1.00 37.78 195 ILE A O 1
ATOM 1546 N N . TRP A 1 196 ? 22.645 -9.505 14.485 1.00 29.69 196 TRP A N 1
ATOM 1547 C CA . TRP A 1 196 ? 22.214 -10.698 15.238 1.00 29.69 196 TRP A CA 1
ATOM 1548 C C . TRP A 1 196 ? 23.328 -11.752 15.168 1.00 29.69 196 TRP A C 1
ATOM 1550 O O . TRP A 1 196 ? 23.180 -12.804 14.556 1.00 29.69 196 TRP A O 1
ATOM 1560 N N . GLN A 1 197 ? 24.468 -11.462 15.801 1.00 30.73 197 GLN A N 1
ATOM 1561 C CA . GLN A 1 197 ? 25.438 -12.495 16.193 1.00 30.73 197 GLN A CA 1
ATOM 1562 C C . GLN A 1 197 ? 25.341 -12.872 17.682 1.00 30.73 197 GLN A C 1
ATOM 1564 O O . GLN A 1 197 ? 26.162 -13.637 18.177 1.00 30.73 197 GLN A O 1
ATOM 1569 N N . THR A 1 198 ? 24.312 -12.424 18.410 1.00 31.66 198 THR A N 1
ATOM 1570 C CA . THR A 1 198 ? 24.280 -12.617 19.870 1.00 31.66 198 THR A CA 1
ATOM 1571 C C . THR A 1 198 ? 22.883 -12.921 20.409 1.00 31.66 198 THR A C 1
ATOM 1573 O O . THR A 1 198 ? 22.349 -12.182 21.224 1.00 31.66 198 THR A O 1
ATOM 1576 N N . ALA A 1 199 ? 22.276 -14.026 19.969 1.00 28.92 199 ALA A N 1
ATOM 1577 C CA . ALA A 1 199 ? 21.152 -14.647 20.691 1.00 28.92 199 ALA A CA 1
ATOM 1578 C C . ALA A 1 199 ? 21.017 -16.165 20.444 1.00 28.92 199 ALA A C 1
ATOM 1580 O O . ALA A 1 199 ? 19.945 -16.729 20.611 1.00 28.92 199 ALA A O 1
ATOM 1581 N N . ALA A 1 200 ? 22.108 -16.844 20.075 1.00 29.97 200 ALA A N 1
ATOM 1582 C CA . ALA A 1 200 ? 22.185 -18.308 20.026 1.00 29.97 200 ALA A CA 1
ATOM 1583 C C . ALA A 1 200 ? 23.271 -18.813 20.990 1.00 29.97 200 ALA A C 1
ATOM 1585 O O . ALA A 1 200 ? 24.194 -19.519 20.605 1.00 29.97 200 ALA A O 1
ATOM 1586 N N . LYS A 1 201 ? 23.196 -18.375 22.251 1.00 28.89 201 LYS A N 1
ATOM 1587 C CA . LYS A 1 201 ? 23.872 -18.990 23.404 1.00 28.89 201 LYS A CA 1
ATOM 1588 C C . LYS A 1 201 ? 23.056 -18.695 24.661 1.00 28.89 201 LYS A C 1
ATOM 1590 O O . LYS A 1 201 ? 23.421 -17.810 25.430 1.00 28.89 201 LYS A O 1
ATOM 1595 N N . LYS A 1 202 ? 21.945 -19.413 24.841 1.00 25.80 202 LYS A N 1
ATOM 1596 C CA . LYS A 1 202 ? 21.466 -19.953 26.127 1.00 25.80 202 LYS A CA 1
ATOM 1597 C C . LYS A 1 202 ? 20.077 -20.579 25.954 1.00 25.80 202 LYS A C 1
ATOM 1599 O O . LYS A 1 202 ? 19.177 -19.899 25.476 1.00 25.80 202 LYS A O 1
ATOM 1604 N N . ALA A 1 203 ? 19.984 -21.806 26.475 1.00 28.53 203 ALA A N 1
ATOM 1605 C CA . ALA A 1 203 ? 18.863 -22.748 26.519 1.00 28.53 203 ALA A CA 1
ATOM 1606 C C . ALA A 1 203 ? 18.556 -23.457 25.195 1.00 28.53 203 ALA A C 1
ATOM 1608 O O . ALA A 1 203 ? 17.975 -22.830 24.288 1.00 28.53 203 ALA A O 1
#

InterPro domains:
  IPR007409 Restriction endonuclease, type I, HsdR, N-terminal [PF04313] (4-71)
  IPR051268 Type I restriction enzyme R subunit [PTHR30195] (7-172)